Protein AF-A0A521UR56-F1 (afdb_monomer)

Foldseek 3Di:
DDPCVPLVVLPPPLDDPPLLLLLLLVVQVVHWDFLVVSQVVVCVLVVVSDGDDPVVRVVSQVVCVVVVQWDWDQDPNTIIIHGDPVVVVVSVVDPPSSVVSVVSSLVPDDPVVSVVVVVVVVVSVVLVVCLVVVCVVCVPPVVVVVVNVVVVVVVVVVVVVVVVDDPPDDDDDPDDDDDDDDDDDDDDDDDDDDD

Radius of gyration: 29.44 Å; Cα contacts (8 Å, |Δi|>4): 114; chains: 1; bounding box: 42×104×77 Å

Secondary structure (DSSP, 8-state):
----HHHHHHTTTSS-TTHHHHHHHHHHHHS-EEHHHHHHHHHHHTTTS----HHHHHHHHHHHHHTTSEEEEEETTEEEEEE-HHHHHHHTTSTTHHHHHHHHHHHTS-HHHHHHHHHHHHHHHHHHHHHHHHHHHSTT-HHHHHHHHHHHHHHHHHHHHHHTSPP-PPPPPP---------------------

Solvent-accessible surface area (backbone atoms only — not comparable to full-atom values): 11994 Å² total; per-residue (Å²): 136,88,91,55,72,72,66,57,68,52,66,73,73,54,59,58,99,65,51,66,57,49,53,53,47,58,61,24,69,83,44,70,41,37,71,67,54,52,36,51,51,49,13,55,75,48,73,66,79,44,66,69,51,68,85,64,48,54,62,47,51,51,51,34,36,78,69,54,25,28,47,73,48,80,54,97,91,37,61,34,36,34,55,32,72,61,25,51,61,57,41,67,78,54,73,65,53,68,56,54,43,49,51,55,60,47,61,84,44,57,75,71,54,42,51,54,50,52,52,50,54,49,51,51,49,55,50,50,49,50,50,52,56,47,50,70,76,44,73,88,42,68,69,60,53,52,52,54,50,53,52,53,55,48,53,52,49,54,51,52,53,62,74,66,54,77,80,79,76,78,78,75,80,78,88,80,82,88,85,85,84,89,85,90,81,91,84,83,93,79,82,86,83,88,135

Sequence (195 aa):
MTKSWFWERARGKFFERGDMKYMILSLLQDKPKHGYEIIKDLEQQFGGFYSPSPGSIYPTLQMLEDQGYVTSMSQDGKRVYSITDEGRAFLSQREDVFEDVRVKWERDWAPRVRHEARNLAREFRDLGQTVFQGTRNVRTEPDRLARIRDVLARAQREIFDILGEEPKKKQEPAQTAEHESQPSSEQEPRHGFEQ

Structure (mmCIF, N/CA/C/O backbone):
data_AF-A0A521UR56-F1
#
_entry.id   AF-A0A521UR56-F1
#
loop_
_atom_site.group_PDB
_atom_site.id
_atom_site.type_symbol
_atom_site.label_atom_id
_atom_site.label_alt_id
_atom_site.label_comp_id
_atom_site.label_asym_id
_atom_site.label_entity_id
_atom_site.label_seq_id
_atom_site.pdbx_PDB_ins_code
_atom_site.Cartn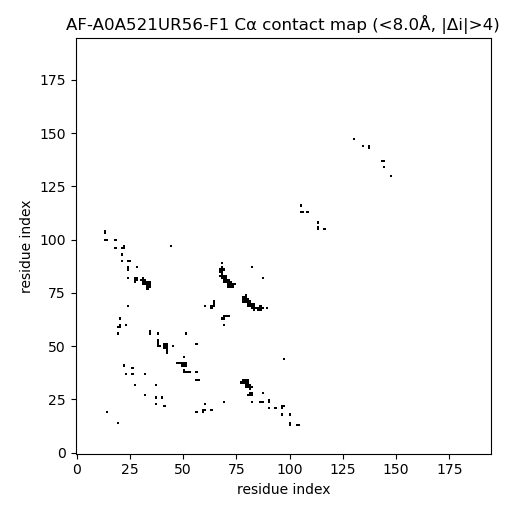_x
_atom_site.Cartn_y
_atom_site.Cartn_z
_atom_site.occupancy
_atom_site.B_iso_or_equiv
_atom_site.auth_seq_id
_atom_site.auth_comp_id
_atom_site.auth_asym_id
_atom_site.auth_atom_id
_atom_site.pdbx_PDB_model_num
ATOM 1 N N . MET A 1 1 ? 22.747 7.632 -5.263 1.00 36.22 1 MET A N 1
ATOM 2 C CA . MET A 1 1 ? 22.190 8.578 -4.276 1.00 36.22 1 MET A CA 1
ATOM 3 C C . MET A 1 1 ? 21.067 9.378 -4.928 1.00 36.22 1 MET A C 1
ATOM 5 O O . MET A 1 1 ? 21.208 9.763 -6.080 1.00 36.22 1 MET A O 1
ATOM 9 N N . THR A 1 2 ? 19.948 9.484 -4.197 1.00 43.38 2 THR A N 1
ATOM 10 C CA . THR A 1 2 ? 18.827 10.451 -4.284 1.00 43.38 2 THR A CA 1
ATOM 11 C C . THR A 1 2 ? 18.123 10.707 -5.628 1.00 43.38 2 THR A C 1
ATOM 13 O O . THR A 1 2 ? 18.287 11.744 -6.257 1.00 43.38 2 THR A O 1
ATOM 16 N N . LYS A 1 3 ? 17.185 9.809 -5.973 1.00 41.59 3 LYS A N 1
ATOM 17 C CA . LYS A 1 3 ? 16.130 9.997 -6.995 1.00 41.59 3 LYS A CA 1
ATOM 18 C C . LYS A 1 3 ? 14.730 10.066 -6.344 1.00 41.59 3 LYS A C 1
ATOM 20 O O . LYS A 1 3 ? 13.832 9.319 -6.709 1.00 41.59 3 LYS A O 1
ATOM 25 N N . SER A 1 4 ? 14.567 10.900 -5.308 1.00 44.53 4 SER A N 1
ATOM 26 C CA . SER A 1 4 ? 13.343 10.942 -4.470 1.00 44.53 4 SER A CA 1
ATOM 27 C C . SER A 1 4 ? 12.343 12.045 -4.852 1.00 44.53 4 SER A C 1
ATOM 29 O O . SER A 1 4 ? 11.162 11.945 -4.540 1.00 44.53 4 SER A O 1
ATOM 31 N N . TRP A 1 5 ? 12.770 13.078 -5.583 1.00 36.94 5 TRP A N 1
ATOM 32 C CA . TRP A 1 5 ? 12.014 14.334 -5.700 1.00 36.94 5 TRP A CA 1
ATOM 33 C C . TRP A 1 5 ? 10.689 14.232 -6.476 1.00 36.94 5 TRP A C 1
ATOM 35 O O . TRP A 1 5 ? 9.744 14.955 -6.159 1.00 36.94 5 TRP A O 1
ATOM 45 N N . PHE A 1 6 ? 10.586 13.324 -7.454 1.00 34.16 6 PHE A N 1
ATOM 46 C CA . PHE A 1 6 ? 9.378 13.187 -8.280 1.00 34.16 6 PHE A CA 1
ATOM 47 C C . PHE A 1 6 ? 8.238 12.475 -7.527 1.00 34.16 6 PHE A C 1
ATOM 49 O O . PHE A 1 6 ? 7.094 12.926 -7.532 1.00 34.16 6 PHE A O 1
ATOM 56 N N . TRP A 1 7 ? 8.569 11.418 -6.778 1.00 43.69 7 TRP A N 1
ATOM 57 C CA . TRP A 1 7 ? 7.612 10.610 -6.012 1.00 43.69 7 TRP A CA 1
ATOM 58 C C . TRP A 1 7 ? 7.174 11.281 -4.698 1.00 43.69 7 TRP A C 1
ATOM 60 O O . TRP A 1 7 ? 6.147 10.929 -4.131 1.00 43.69 7 TRP A O 1
ATOM 70 N N . GLU A 1 8 ? 7.937 12.257 -4.197 1.00 39.72 8 GLU A N 1
ATOM 71 C CA . GLU A 1 8 ? 7.664 13.010 -2.959 1.00 39.72 8 GLU A CA 1
ATOM 72 C C . GLU A 1 8 ? 6.523 14.013 -3.096 1.00 39.72 8 GLU A C 1
ATOM 74 O O . GLU A 1 8 ? 5.672 14.127 -2.216 1.00 39.72 8 GLU A O 1
ATOM 79 N N . ARG A 1 9 ? 6.479 14.715 -4.230 1.00 40.72 9 ARG A N 1
ATOM 80 C CA . ARG A 1 9 ? 5.509 15.789 -4.478 1.00 40.72 9 ARG A CA 1
ATOM 81 C C . ARG A 1 9 ? 4.131 15.253 -4.869 1.00 40.72 9 ARG A C 1
ATOM 83 O O . ARG A 1 9 ? 3.116 15.873 -4.568 1.00 40.72 9 ARG A O 1
ATOM 90 N N . ALA A 1 10 ? 4.126 14.069 -5.473 1.00 46.09 10 ALA A N 1
ATOM 91 C CA . ALA A 1 10 ? 2.969 13.226 -5.728 1.00 46.09 10 ALA A CA 1
ATOM 92 C C . ALA A 1 10 ? 2.221 12.841 -4.428 1.00 46.09 10 ALA A C 1
ATOM 94 O O . ALA A 1 10 ? 1.014 13.032 -4.305 1.00 46.09 10 ALA A O 1
ATOM 95 N N . ARG A 1 11 ? 2.953 12.372 -3.408 1.00 50.22 11 ARG A N 1
ATOM 96 C CA . ARG A 1 11 ? 2.411 11.738 -2.188 1.00 50.22 11 ARG A CA 1
ATOM 97 C C . ARG A 1 11 ? 1.351 12.530 -1.408 1.00 50.22 11 ARG A C 1
ATOM 99 O O . ARG A 1 11 ? 0.522 11.911 -0.753 1.00 50.22 11 ARG A O 1
ATOM 106 N N . GLY A 1 12 ? 1.385 13.864 -1.433 1.00 45.53 12 GLY A N 1
ATOM 107 C CA . GLY A 1 12 ? 0.566 14.704 -0.544 1.00 45.53 12 GLY A CA 1
ATOM 108 C C . GLY A 1 12 ? -0.814 15.113 -1.072 1.00 45.53 12 GLY A C 1
ATOM 109 O O . GLY A 1 12 ? -1.623 15.601 -0.289 1.00 45.53 12 GLY A O 1
ATOM 110 N N . LYS A 1 13 ? -1.088 14.954 -2.376 1.00 49.41 13 LYS A N 1
ATOM 111 C CA . LYS A 1 13 ? -2.343 15.416 -3.007 1.00 49.41 13 LYS A CA 1
ATOM 112 C C . LYS A 1 13 ? -3.283 14.296 -3.467 1.00 49.41 13 LYS A C 1
ATOM 114 O O . LYS A 1 13 ? -4.435 14.591 -3.759 1.00 49.41 13 LYS A O 1
ATOM 119 N N . PHE A 1 14 ? -2.808 13.049 -3.538 1.00 54.44 14 PHE A N 1
ATOM 120 C CA . PHE A 1 14 ? -3.563 11.934 -4.133 1.00 54.44 14 PHE A CA 1
ATOM 121 C C . PHE A 1 14 ? -4.478 11.189 -3.165 1.00 54.44 14 PHE A C 1
ATOM 123 O O . PHE A 1 14 ? -5.546 10.744 -3.570 1.00 54.44 14 PHE A O 1
ATOM 130 N N . PHE A 1 15 ? -4.079 11.071 -1.900 1.00 58.78 15 PHE A N 1
ATOM 131 C CA . PHE A 1 15 ? -4.939 10.525 -0.857 1.00 58.78 15 PHE A CA 1
ATOM 132 C C . PHE A 1 15 ? -5.697 11.690 -0.230 1.00 58.78 15 PHE A C 1
ATOM 134 O O . PHE A 1 15 ? -5.100 12.524 0.456 1.00 58.78 15 PHE A O 1
ATOM 141 N N . GLU A 1 16 ? -7.007 11.774 -0.461 1.00 60.66 16 GLU A N 1
ATOM 142 C CA . GLU A 1 16 ? -7.834 12.674 0.338 1.00 60.66 16 GLU A CA 1
ATOM 143 C C . GLU A 1 16 ? -7.734 12.264 1.814 1.00 60.66 16 GLU A C 1
ATOM 145 O O . GLU A 1 16 ? -7.433 11.111 2.152 1.00 60.66 16 GLU A O 1
ATOM 150 N N . ARG A 1 17 ? -7.984 13.217 2.722 1.00 57.41 17 ARG A N 1
ATOM 151 C CA . ARG A 1 17 ? -8.037 12.962 4.169 1.00 57.41 17 ARG A CA 1
ATOM 152 C C . ARG A 1 17 ? -9.158 11.956 4.460 1.00 57.41 17 ARG A C 1
ATOM 154 O O . ARG A 1 17 ? -10.295 12.337 4.702 1.00 57.41 17 ARG A O 1
ATOM 161 N N . GLY A 1 18 ? -8.839 10.666 4.420 1.00 72.50 18 GLY A N 1
ATOM 162 C CA . GLY A 1 18 ? -9.787 9.593 4.695 1.00 72.50 18 GLY A CA 1
ATOM 163 C C . GLY A 1 18 ? -9.670 8.358 3.810 1.00 72.50 18 GLY A C 1
ATOM 164 O O . GLY A 1 18 ? -10.212 7.340 4.208 1.00 72.50 18 GLY A O 1
ATOM 165 N N . ASP A 1 19 ? -8.961 8.381 2.678 1.00 84.94 19 ASP A N 1
ATOM 166 C CA . ASP A 1 19 ? -8.873 7.201 1.794 1.00 84.94 19 ASP A CA 1
ATOM 167 C C . ASP A 1 19 ? -8.097 6.044 2.448 1.00 84.94 19 ASP A C 1
ATOM 169 O O . ASP A 1 19 ? -8.496 4.883 2.355 1.00 84.94 19 ASP A O 1
ATOM 173 N N . MET A 1 20 ? -7.030 6.377 3.188 1.00 89.12 20 MET A N 1
ATOM 174 C CA . MET A 1 20 ? -6.137 5.412 3.845 1.00 89.12 20 MET A CA 1
ATOM 175 C C . MET A 1 20 ? -6.880 4.423 4.748 1.00 89.12 20 MET A C 1
ATOM 177 O O . MET A 1 20 ? -6.609 3.225 4.710 1.00 89.12 20 MET A O 1
ATOM 181 N N . LYS A 1 21 ? -7.852 4.904 5.528 1.00 91.94 21 LYS A N 1
ATOM 182 C CA . LYS A 1 21 ? -8.576 4.062 6.489 1.00 91.94 21 LYS A CA 1
ATOM 183 C C . LYS A 1 21 ? -9.405 2.980 5.789 1.00 91.94 21 LYS A C 1
ATOM 185 O O . LYS A 1 21 ? -9.399 1.839 6.231 1.00 91.94 21 LYS A O 1
ATOM 190 N N . TYR A 1 22 ? -10.041 3.308 4.663 1.00 93.38 22 TYR A N 1
ATOM 191 C CA . TYR A 1 22 ? -10.846 2.351 3.906 1.00 93.38 22 TYR A CA 1
ATOM 192 C C . TYR A 1 22 ? -9.977 1.318 3.183 1.00 93.38 22 TYR A C 1
ATOM 194 O O . TYR A 1 22 ? -10.317 0.140 3.183 1.00 93.38 22 TYR A O 1
ATOM 202 N N . MET A 1 23 ? -8.823 1.717 2.636 1.00 92.00 23 MET A N 1
ATOM 203 C CA . MET A 1 23 ? -7.894 0.754 2.027 1.00 92.00 23 MET A CA 1
ATOM 204 C C . MET A 1 23 ? -7.312 -0.216 3.057 1.00 92.00 23 MET A C 1
ATOM 206 O O . MET A 1 23 ? -7.238 -1.411 2.791 1.00 92.00 23 MET A O 1
ATOM 210 N N . ILE A 1 24 ? -6.939 0.272 4.246 1.00 94.75 24 ILE A N 1
ATOM 211 C CA . ILE A 1 24 ? -6.470 -0.594 5.337 1.00 94.75 24 ILE A CA 1
ATOM 212 C C . ILE A 1 24 ? -7.563 -1.594 5.735 1.00 94.75 24 ILE A C 1
ATOM 214 O O . ILE A 1 24 ? -7.284 -2.788 5.826 1.00 94.75 24 ILE A O 1
ATOM 218 N N . LEU A 1 25 ? -8.803 -1.131 5.931 1.00 95.50 25 LEU A N 1
ATOM 219 C CA . LEU A 1 25 ? -9.933 -2.010 6.249 1.00 95.50 25 LEU A CA 1
ATOM 220 C C . LEU A 1 25 ? -10.178 -3.042 5.141 1.00 95.50 25 LEU A C 1
ATOM 222 O O . LEU A 1 25 ? -10.399 -4.210 5.444 1.00 95.50 25 LEU A O 1
ATOM 226 N N . SER A 1 26 ? -10.091 -2.634 3.872 1.00 93.69 26 SER A N 1
ATOM 227 C CA . SER A 1 26 ? -10.264 -3.530 2.724 1.00 93.69 26 SER A CA 1
ATOM 228 C C . SER A 1 26 ? -9.223 -4.648 2.728 1.00 93.69 26 SER A C 1
ATOM 230 O O . SER A 1 26 ? -9.585 -5.810 2.582 1.00 93.69 26 SER A O 1
ATOM 232 N N . LEU A 1 27 ? -7.957 -4.341 3.020 1.00 93.75 27 LEU A N 1
ATOM 233 C CA . LEU A 1 27 ? -6.921 -5.369 3.153 1.00 93.75 27 LEU A CA 1
ATOM 234 C C . LEU A 1 27 ? -7.169 -6.312 4.339 1.00 93.75 27 LEU A C 1
ATOM 236 O O . LEU A 1 27 ? -6.842 -7.495 4.267 1.00 93.75 27 LEU A O 1
ATOM 240 N N . LEU A 1 28 ? -7.742 -5.812 5.432 1.00 96.12 28 LEU A N 1
ATOM 241 C CA . LEU A 1 28 ? -8.060 -6.616 6.614 1.00 96.12 28 LEU A CA 1
ATOM 242 C C . LEU A 1 28 ? -9.326 -7.474 6.457 1.00 96.12 28 LEU A C 1
ATOM 244 O O . LEU A 1 28 ? -9.549 -8.351 7.294 1.00 96.12 28 LEU A O 1
ATOM 248 N N . GLN A 1 29 ? -10.142 -7.268 5.413 1.00 92.94 29 GLN A N 1
ATOM 249 C CA . GLN A 1 29 ? -11.327 -8.100 5.170 1.00 92.94 29 GLN A CA 1
ATOM 250 C C . GLN A 1 29 ? -10.972 -9.564 4.907 1.00 92.94 29 GLN A C 1
ATOM 252 O O . GLN A 1 29 ? -11.715 -10.435 5.369 1.00 92.94 29 GLN A O 1
ATOM 257 N N . ASP A 1 30 ? -9.855 -9.807 4.215 1.00 85.69 30 ASP A N 1
ATOM 258 C CA . ASP A 1 30 ? -9.416 -11.142 3.804 1.00 85.69 30 ASP A CA 1
ATOM 259 C C . ASP A 1 30 ? -8.889 -11.967 4.981 1.00 85.69 30 ASP A C 1
ATOM 261 O O . ASP A 1 30 ? -9.242 -13.133 5.154 1.00 85.69 30 ASP A O 1
ATOM 265 N N . LYS A 1 31 ? -7.989 -11.376 5.774 1.00 93.56 31 LYS A N 1
ATOM 266 C CA . LYS A 1 31 ? -7.342 -12.033 6.915 1.00 93.56 31 LYS A CA 1
ATOM 267 C C . LYS A 1 31 ? -6.718 -11.014 7.874 1.00 93.56 31 LYS A C 1
ATOM 269 O O . LYS A 1 31 ? -6.363 -9.918 7.433 1.00 93.56 31 LYS A O 1
ATOM 274 N N . PRO A 1 32 ? -6.481 -11.397 9.143 1.00 96.31 32 PRO A N 1
ATOM 275 C CA . PRO A 1 32 ? -5.643 -10.624 10.050 1.00 96.31 32 PRO A CA 1
ATOM 276 C C . PRO A 1 32 ? -4.233 -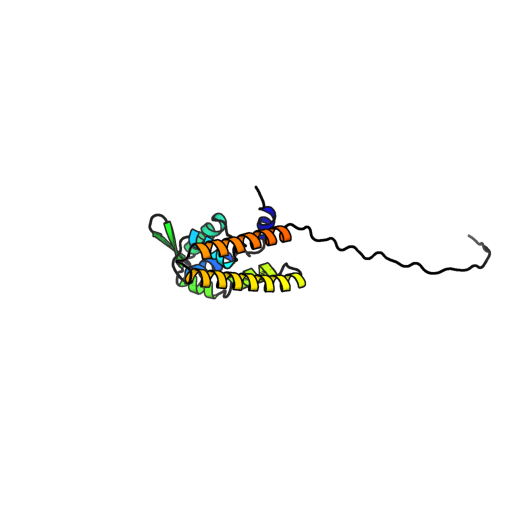10.411 9.485 1.00 96.31 32 PRO A C 1
ATOM 278 O O . PRO A 1 32 ? -3.676 -11.308 8.844 1.00 96.31 32 PRO A O 1
ATOM 281 N N . LYS A 1 33 ? -3.657 -9.227 9.716 1.00 97.06 33 LYS A N 1
ATOM 282 C CA . LYS A 1 33 ? -2.347 -8.830 9.166 1.00 97.06 33 LYS A CA 1
ATOM 283 C C . LYS A 1 33 ? -1.520 -8.034 10.166 1.00 97.06 33 LYS A C 1
ATOM 285 O O . LYS A 1 33 ? -2.047 -7.267 10.973 1.00 97.06 33 LYS A O 1
ATOM 290 N N . HIS A 1 34 ? -0.203 -8.142 10.061 1.00 95.44 34 HIS A N 1
ATOM 291 C CA . HIS A 1 34 ? 0.719 -7.205 10.691 1.00 95.44 34 HIS A CA 1
ATOM 292 C C . HIS A 1 34 ? 0.734 -5.857 9.959 1.00 95.44 34 HIS A C 1
ATOM 294 O O . HIS A 1 34 ? 0.555 -5.788 8.744 1.00 95.44 34 HIS A O 1
ATOM 300 N N . GLY A 1 35 ? 1.076 -4.780 10.673 1.00 91.62 35 GLY A N 1
ATOM 301 C CA . GLY A 1 35 ? 1.198 -3.442 10.072 1.00 91.62 35 GLY A CA 1
ATOM 302 C C . GLY A 1 35 ? 2.166 -3.382 8.880 1.00 91.62 35 GLY A C 1
ATOM 303 O O . GLY A 1 35 ? 1.915 -2.675 7.909 1.00 91.62 35 GLY A O 1
ATOM 304 N N . TYR A 1 36 ? 3.244 -4.173 8.905 1.00 90.75 36 TYR A N 1
ATOM 305 C CA . TYR A 1 36 ? 4.177 -4.265 7.778 1.00 90.75 36 TYR A CA 1
ATOM 306 C C . TYR A 1 36 ? 3.600 -5.008 6.565 1.00 90.75 36 TYR A C 1
ATOM 308 O O . TYR A 1 36 ? 3.870 -4.616 5.433 1.00 90.75 36 TYR A O 1
ATOM 316 N N . GLU A 1 37 ? 2.791 -6.048 6.783 1.00 91.69 37 GLU A N 1
ATOM 317 C CA . GLU A 1 37 ? 2.097 -6.736 5.687 1.00 91.69 37 GLU A CA 1
ATOM 318 C C . GLU A 1 37 ? 1.116 -5.785 5.001 1.00 91.69 37 GLU A C 1
ATOM 320 O O . GLU A 1 37 ? 1.088 -5.727 3.782 1.00 91.69 37 GLU A O 1
ATOM 325 N N . ILE A 1 38 ? 0.408 -4.951 5.769 1.00 93.62 38 ILE A N 1
ATOM 326 C CA . ILE A 1 38 ? -0.481 -3.914 5.224 1.00 93.62 38 ILE A CA 1
ATOM 327 C C . ILE A 1 38 ? 0.299 -2.923 4.346 1.00 93.62 38 ILE A C 1
ATOM 329 O O . ILE A 1 38 ? -0.142 -2.606 3.247 1.00 93.62 38 ILE A O 1
ATOM 333 N N . ILE A 1 39 ? 1.479 -2.463 4.786 1.00 87.19 39 ILE A N 1
ATOM 334 C CA . ILE A 1 39 ? 2.352 -1.598 3.967 1.00 87.19 39 ILE A CA 1
ATOM 335 C C . ILE A 1 39 ? 2.719 -2.289 2.648 1.00 87.19 39 ILE A C 1
ATOM 337 O O . ILE A 1 39 ? 2.646 -1.667 1.588 1.00 87.19 39 ILE A O 1
ATOM 341 N N . LYS A 1 40 ? 3.111 -3.567 2.711 1.00 83.69 40 LYS A N 1
ATOM 342 C CA . LYS A 1 40 ? 3.534 -4.338 1.537 1.00 83.69 40 LYS A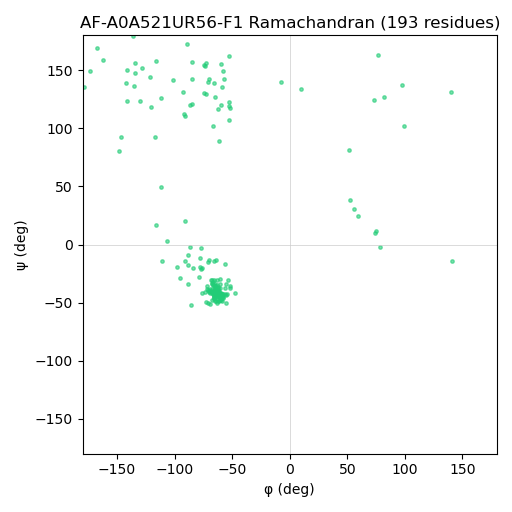 CA 1
ATOM 343 C C . LYS A 1 40 ? 2.393 -4.623 0.571 1.00 83.69 40 LYS A C 1
ATOM 345 O O . LYS A 1 40 ? 2.584 -4.499 -0.634 1.00 83.69 40 LYS A O 1
ATOM 350 N N . ASP A 1 41 ? 1.219 -4.938 1.092 1.00 86.94 41 ASP A N 1
ATOM 351 C CA . ASP A 1 41 ? 0.031 -5.173 0.284 1.00 86.94 41 ASP A CA 1
ATOM 352 C C . ASP A 1 41 ? -0.434 -3.878 -0.390 1.00 86.94 41 ASP A C 1
ATOM 354 O O . ASP A 1 41 ? -0.750 -3.898 -1.575 1.00 86.94 41 ASP A O 1
ATOM 358 N N . LEU A 1 42 ? -0.400 -2.735 0.311 1.00 85.25 42 LEU A N 1
ATOM 359 C CA . LEU A 1 42 ? -0.665 -1.428 -0.303 1.00 85.25 42 LEU A CA 1
ATOM 360 C C . LEU A 1 42 ? 0.337 -1.144 -1.427 1.00 85.25 42 LEU A C 1
ATOM 362 O O . LEU A 1 42 ? -0.070 -0.803 -2.533 1.00 85.25 42 LEU A O 1
ATOM 366 N N . GLU A 1 43 ? 1.631 -1.353 -1.184 1.00 78.31 43 GLU A N 1
ATOM 367 C CA . GLU A 1 43 ? 2.664 -1.209 -2.216 1.00 78.31 43 GLU A CA 1
ATOM 368 C C . GLU A 1 43 ? 2.380 -2.070 -3.451 1.00 78.31 43 GLU A C 1
ATOM 370 O O . GLU A 1 43 ? 2.477 -1.590 -4.581 1.00 78.31 43 GLU A O 1
ATOM 375 N N . GLN A 1 44 ? 1.964 -3.318 -3.245 1.00 78.38 44 GLN A N 1
ATOM 376 C CA . GLN A 1 44 ? 1.614 -4.230 -4.325 1.00 78.38 44 GLN A CA 1
ATOM 377 C C . GLN A 1 44 ? 0.346 -3.799 -5.079 1.00 78.38 44 GLN A C 1
ATOM 379 O O . GLN A 1 44 ? 0.334 -3.859 -6.309 1.00 78.38 44 GLN A O 1
ATOM 384 N N . GLN A 1 45 ? -0.694 -3.335 -4.378 1.00 78.44 45 GLN A N 1
ATOM 385 C CA . GLN A 1 45 ? -1.931 -2.832 -4.994 1.00 78.44 45 GLN A CA 1
ATOM 386 C C . GLN A 1 45 ? -1.667 -1.627 -5.905 1.00 78.44 45 GLN A C 1
ATOM 388 O O . GLN A 1 45 ? -2.279 -1.496 -6.963 1.00 78.44 45 GLN A O 1
ATOM 393 N N . PHE A 1 46 ? -0.691 -0.790 -5.547 1.00 70.19 46 PHE A N 1
ATOM 394 C CA . PHE A 1 46 ? -0.237 0.328 -6.374 1.00 70.19 46 PHE A CA 1
ATOM 395 C C . PHE A 1 46 ? 0.919 -0.037 -7.314 1.00 70.19 46 PHE A C 1
ATOM 397 O O . PHE A 1 46 ? 1.641 0.852 -7.759 1.00 70.19 46 PHE A O 1
ATOM 404 N N . GLY A 1 47 ? 1.134 -1.322 -7.617 1.00 65.38 47 GLY A N 1
ATOM 405 C CA . GLY A 1 47 ? 2.136 -1.770 -8.592 1.00 65.38 47 GLY A CA 1
ATOM 406 C C . GLY A 1 47 ? 3.576 -1.360 -8.258 1.00 65.38 47 GLY A C 1
ATOM 407 O O . GLY A 1 47 ? 4.395 -1.218 -9.160 1.00 65.38 47 GLY A O 1
ATOM 408 N N . GLY A 1 48 ? 3.881 -1.114 -6.981 1.00 65.25 48 GLY A N 1
ATOM 409 C CA . GLY A 1 48 ? 5.174 -0.609 -6.515 1.00 65.25 48 GLY A CA 1
ATOM 410 C C . GLY A 1 48 ? 5.393 0.896 -6.714 1.00 65.25 48 GLY A C 1
ATOM 411 O O . GLY A 1 48 ? 6.421 1.419 -6.288 1.00 65.25 48 GLY A O 1
ATOM 412 N N . PHE A 1 49 ? 4.445 1.621 -7.315 1.00 57.72 49 PHE A N 1
ATOM 413 C CA . PHE A 1 49 ? 4.559 3.064 -7.565 1.00 57.72 49 PHE A CA 1
ATOM 414 C C . PHE A 1 49 ? 4.337 3.918 -6.312 1.00 57.72 49 PHE A C 1
ATOM 416 O O . PHE A 1 49 ? 4.754 5.077 -6.256 1.00 57.72 49 PHE A O 1
ATOM 423 N N . TYR A 1 50 ? 3.691 3.351 -5.295 1.00 65.75 50 TYR A N 1
ATOM 424 C CA . TYR A 1 50 ? 3.460 4.002 -4.016 1.00 65.75 50 TYR A CA 1
ATOM 425 C C . TYR A 1 50 ? 3.616 2.998 -2.881 1.00 65.75 50 TYR A C 1
ATOM 427 O O . TYR A 1 50 ? 2.907 2.004 -2.847 1.00 65.75 50 TYR A O 1
ATOM 435 N N . SER A 1 51 ? 4.502 3.288 -1.928 1.00 76.81 51 SER A N 1
ATOM 436 C CA . SER A 1 51 ? 4.612 2.552 -0.667 1.00 76.81 51 SER A CA 1
ATOM 437 C C . SER A 1 51 ? 4.367 3.531 0.489 1.00 76.81 51 SER A C 1
ATOM 439 O O . SER A 1 51 ? 5.098 4.526 0.604 1.00 76.81 51 SER A O 1
ATOM 441 N N . PRO A 1 52 ? 3.326 3.327 1.315 1.00 80.62 52 PRO A N 1
ATOM 442 C CA . PRO A 1 52 ? 3.039 4.207 2.438 1.00 80.62 52 PRO A CA 1
ATOM 443 C C . PRO A 1 52 ? 4.100 4.055 3.532 1.00 80.62 52 PRO A C 1
ATOM 445 O O . PRO A 1 52 ? 4.570 2.959 3.837 1.00 80.62 52 PRO A O 1
ATOM 448 N N . SER A 1 53 ? 4.470 5.167 4.169 1.00 80.06 53 SER A N 1
ATOM 449 C CA . SER A 1 53 ? 5.423 5.119 5.278 1.00 80.06 53 SER A CA 1
ATOM 450 C C . SER A 1 53 ? 4.761 4.558 6.544 1.00 80.06 53 SER A C 1
ATOM 452 O O . SER A 1 53 ? 3.555 4.755 6.747 1.00 80.06 53 SER A O 1
ATOM 454 N N . PRO A 1 54 ? 5.538 3.966 7.471 1.00 85.31 54 PRO A N 1
ATOM 455 C CA . PRO A 1 54 ? 5.056 3.630 8.811 1.00 85.31 54 PRO A CA 1
ATOM 456 C C . PRO A 1 54 ? 4.298 4.780 9.492 1.00 85.31 54 PRO A C 1
ATOM 458 O O . PRO A 1 54 ? 3.228 4.565 10.056 1.00 85.31 54 PRO A O 1
ATOM 461 N N . GLY A 1 55 ? 4.797 6.014 9.367 1.00 84.94 55 GLY A N 1
ATOM 462 C CA . GLY A 1 55 ? 4.173 7.209 9.944 1.00 84.94 55 GLY A CA 1
ATOM 463 C C . GLY A 1 55 ? 2.812 7.583 9.343 1.00 84.94 55 GLY A C 1
ATOM 464 O O . GLY A 1 55 ? 2.098 8.374 9.941 1.00 84.94 55 GLY A O 1
ATOM 465 N N . SER A 1 56 ? 2.431 7.014 8.196 1.00 82.94 56 SER A N 1
ATOM 466 C CA . SER A 1 56 ? 1.084 7.158 7.621 1.00 82.94 56 SER A CA 1
ATOM 467 C C . SER A 1 56 ? 0.145 6.000 7.983 1.00 82.94 56 SER A C 1
ATOM 469 O O . SER A 1 56 ? -1.064 6.196 8.107 1.00 82.94 56 SER A O 1
ATOM 471 N N . ILE A 1 57 ? 0.696 4.803 8.208 1.00 92.31 57 ILE A N 1
ATOM 472 C CA . ILE A 1 57 ? -0.083 3.590 8.485 1.00 92.31 57 ILE A CA 1
ATOM 473 C C . ILE A 1 57 ? -0.418 3.448 9.962 1.00 92.31 57 ILE A C 1
ATOM 475 O O . ILE A 1 57 ? -1.588 3.296 10.305 1.00 92.31 57 ILE A O 1
ATOM 479 N N . TYR A 1 58 ? 0.574 3.525 10.849 1.00 93.56 58 TYR A N 1
ATOM 480 C CA . TYR A 1 58 ? 0.353 3.231 12.266 1.00 93.56 58 TYR A CA 1
ATOM 481 C C . TYR A 1 58 ? -0.593 4.221 12.960 1.00 93.56 58 TYR A C 1
ATOM 483 O O . TYR A 1 58 ? -1.457 3.754 13.699 1.00 93.56 58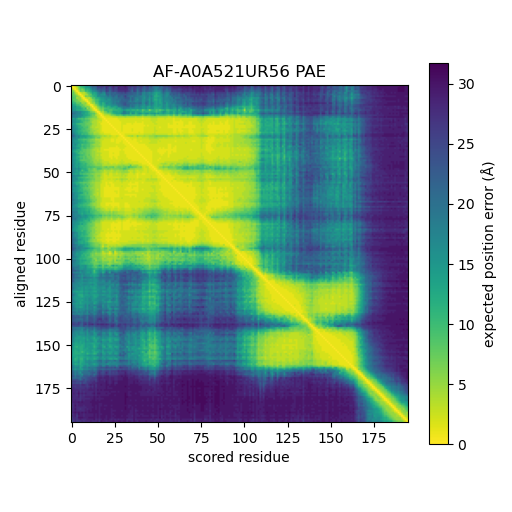 TYR A O 1
ATOM 491 N N . PRO A 1 59 ? -0.547 5.542 12.690 1.00 93.75 59 PRO A N 1
ATOM 492 C CA . PRO A 1 59 ? -1.559 6.454 13.224 1.00 93.75 59 PRO A CA 1
ATOM 493 C C . PRO A 1 59 ? -2.971 6.152 12.711 1.00 93.75 59 PRO A C 1
ATOM 495 O O . PRO A 1 59 ? -3.937 6.281 13.456 1.00 93.75 59 PRO A O 1
ATOM 498 N N . THR A 1 60 ? -3.101 5.706 11.457 1.00 94.62 60 THR A N 1
ATOM 499 C CA . THR A 1 60 ? -4.403 5.326 10.890 1.00 94.62 60 THR A CA 1
ATOM 500 C C . THR A 1 60 ? -4.930 4.039 11.524 1.00 94.62 60 THR A C 1
ATOM 502 O O . THR A 1 60 ? -6.115 3.957 11.827 1.00 94.62 60 THR A O 1
ATOM 505 N N . LEU A 1 61 ? -4.063 3.052 11.771 1.00 96.38 61 LEU A N 1
ATOM 506 C CA . LEU A 1 61 ? -4.424 1.833 12.501 1.00 96.38 61 LEU A CA 1
ATOM 507 C C . LEU A 1 61 ? -4.861 2.144 13.932 1.00 96.38 61 LEU A C 1
ATOM 509 O O . LEU A 1 61 ? -5.889 1.635 14.358 1.00 96.38 61 LEU A O 1
ATOM 513 N N . GLN A 1 62 ? -4.134 3.017 14.634 1.00 96.00 62 GLN A N 1
ATOM 514 C CA . GLN A 1 62 ? -4.516 3.447 15.979 1.00 96.00 62 GLN A CA 1
ATOM 515 C C . GLN A 1 62 ? -5.891 4.125 15.972 1.00 96.00 62 GLN A C 1
ATOM 517 O O . GLN A 1 62 ? -6.756 3.757 16.750 1.00 96.00 62 GLN A O 1
ATOM 522 N N . MET A 1 63 ? -6.135 5.040 15.029 1.00 96.00 63 MET A N 1
ATOM 523 C CA . MET A 1 63 ? -7.445 5.678 14.869 1.00 96.00 63 MET A CA 1
ATOM 524 C C . MET A 1 63 ? -8.565 4.656 14.606 1.00 96.00 63 MET A C 1
ATOM 526 O O . MET A 1 63 ? -9.654 4.789 15.156 1.00 96.00 63 MET A O 1
ATOM 530 N N . LEU A 1 64 ? -8.324 3.656 13.752 1.00 97.25 64 LEU A N 1
ATOM 531 C CA . LEU A 1 64 ? -9.303 2.604 13.463 1.00 97.25 64 LEU A CA 1
ATOM 532 C C . LEU A 1 64 ? -9.596 1.734 14.693 1.00 97.25 64 LEU A C 1
ATOM 534 O O . LEU A 1 64 ? -10.739 1.321 14.876 1.00 97.25 64 LEU A O 1
ATOM 538 N N . GLU A 1 65 ? -8.591 1.470 15.529 1.00 97.56 65 GLU A N 1
ATOM 539 C CA . GLU A 1 65 ? -8.777 0.782 16.809 1.00 97.56 65 GLU A CA 1
ATOM 540 C C . GLU A 1 65 ? -9.564 1.621 17.810 1.00 97.56 65 GLU A C 1
ATOM 542 O O . GLU A 1 65 ? -10.531 1.130 18.385 1.00 97.56 65 GLU A O 1
ATOM 547 N N . ASP A 1 66 ? -9.198 2.893 17.974 1.00 97.81 66 ASP A N 1
ATOM 548 C CA . ASP A 1 66 ? -9.870 3.817 18.893 1.00 97.81 66 ASP A CA 1
ATOM 549 C C . ASP A 1 66 ? -11.355 4.001 18.522 1.00 97.81 66 ASP A C 1
ATOM 551 O O . ASP A 1 66 ? -12.197 4.241 19.385 1.00 97.81 66 ASP A O 1
ATOM 555 N N . GLN A 1 67 ? -11.688 3.867 17.233 1.00 97.12 67 GLN A N 1
ATOM 556 C CA . GLN A 1 67 ? -13.057 3.918 16.707 1.00 97.12 67 GLN A CA 1
ATOM 557 C C . GLN A 1 67 ? -13.788 2.566 16.735 1.00 97.12 67 GLN A C 1
ATOM 559 O O . GLN A 1 67 ? -14.953 2.505 16.351 1.00 97.12 67 GLN A O 1
ATOM 564 N N . GLY A 1 68 ? -13.133 1.485 17.168 1.00 97.75 68 GLY A N 1
ATOM 565 C CA . GLY A 1 68 ? -13.727 0.148 17.243 1.00 97.75 68 GLY A CA 1
ATOM 566 C C . GLY A 1 68 ? -13.887 -0.564 15.896 1.00 97.75 68 GLY A C 1
ATOM 567 O O . GLY A 1 68 ? -14.553 -1.593 15.829 1.00 97.75 68 GLY A O 1
ATOM 568 N N . TYR A 1 69 ? -13.280 -0.060 14.819 1.00 98.06 69 TYR A N 1
ATOM 569 C CA . TYR A 1 69 ? -13.333 -0.677 13.485 1.00 98.06 69 TYR A CA 1
ATOM 570 C C . TYR A 1 69 ? -12.284 -1.776 13.285 1.00 98.06 69 TYR A C 1
ATOM 572 O O . TYR A 1 69 ? -12.394 -2.611 12.384 1.00 98.06 69 TYR A O 1
ATOM 580 N N . VAL A 1 70 ? -11.237 -1.760 14.105 1.00 98.38 70 VAL A N 1
ATOM 581 C CA . VAL A 1 70 ? -10.153 -2.739 14.105 1.00 98.38 70 VAL A CA 1
ATOM 582 C C . VAL A 1 70 ? -9.865 -3.144 15.546 1.00 98.38 70 VAL A C 1
ATOM 584 O O . VAL A 1 70 ? -9.987 -2.347 16.468 1.00 98.38 70 VAL A O 1
ATOM 587 N N . THR A 1 71 ? -9.450 -4.388 15.743 1.00 97.75 71 THR A N 1
ATOM 588 C CA . THR A 1 71 ? -8.839 -4.865 16.988 1.00 97.75 71 THR A CA 1
ATOM 589 C C . THR A 1 71 ? -7.409 -5.294 16.713 1.00 97.75 71 THR A C 1
ATOM 591 O O . THR A 1 71 ? -7.071 -5.642 15.577 1.00 97.75 71 THR A O 1
ATOM 594 N N . SER A 1 72 ? -6.565 -5.330 17.744 1.00 96.50 72 SER A N 1
ATOM 595 C CA . SER A 1 72 ? -5.295 -6.039 17.642 1.00 96.50 72 SER A CA 1
ATOM 596 C C . SER A 1 72 ? -4.979 -6.913 18.833 1.00 96.50 72 SER A C 1
ATOM 598 O O . SER A 1 72 ? -5.434 -6.704 19.955 1.00 96.50 72 SER A O 1
ATOM 600 N N . MET A 1 73 ? -4.137 -7.897 18.548 1.00 95.25 73 MET A N 1
ATOM 601 C CA . MET A 1 73 ? -3.534 -8.793 19.517 1.00 95.25 73 MET A CA 1
ATOM 602 C C . MET A 1 73 ? -2.020 -8.816 19.319 1.00 95.25 73 MET A C 1
ATOM 604 O O . MET A 1 73 ? -1.519 -8.598 18.213 1.00 95.25 73 MET A O 1
ATOM 608 N N . SER A 1 74 ? -1.284 -9.073 20.397 1.00 94.06 74 SER A N 1
ATOM 609 C CA . SER A 1 74 ? 0.152 -9.334 20.311 1.00 94.06 74 SER A CA 1
ATOM 610 C C . SER A 1 74 ? 0.373 -10.811 19.998 1.00 94.06 74 SER A C 1
ATOM 612 O O . SER A 1 74 ? -0.057 -11.673 20.762 1.00 94.06 74 SER A O 1
ATOM 614 N N . GLN A 1 75 ? 1.047 -11.096 18.889 1.00 90.69 75 GLN A N 1
ATOM 615 C CA . GLN A 1 75 ? 1.456 -12.433 18.475 1.00 90.69 75 GLN A CA 1
ATOM 616 C C . GLN A 1 75 ? 2.945 -12.393 18.128 1.00 90.69 75 GLN A C 1
ATOM 618 O O . GLN A 1 75 ? 3.374 -11.570 17.319 1.00 90.69 75 GLN A O 1
ATOM 623 N N . ASP A 1 76 ? 3.748 -13.232 18.787 1.00 89.62 76 ASP A N 1
ATOM 624 C CA . ASP A 1 76 ? 5.206 -13.305 18.599 1.00 89.62 76 ASP A CA 1
ATOM 625 C C . ASP A 1 76 ? 5.918 -11.942 18.722 1.00 89.62 76 ASP A C 1
ATOM 627 O O . ASP A 1 76 ? 6.830 -11.603 17.964 1.00 89.62 76 ASP A O 1
ATOM 631 N N . GLY A 1 77 ? 5.457 -11.114 19.667 1.00 87.69 77 GLY A N 1
ATOM 632 C CA . GLY A 1 77 ? 5.997 -9.771 19.908 1.00 87.69 77 GLY A CA 1
ATOM 633 C C . GLY A 1 77 ? 5.613 -8.728 18.851 1.00 87.69 77 GLY A C 1
ATOM 634 O O . GLY A 1 77 ? 6.156 -7.624 18.859 1.00 87.69 77 GLY A O 1
ATOM 635 N N . LYS A 1 78 ? 4.683 -9.047 17.942 1.00 88.00 78 LYS A N 1
ATOM 636 C CA . LYS A 1 78 ? 4.183 -8.146 16.897 1.00 88.00 78 LYS A CA 1
ATOM 637 C C . LYS A 1 78 ? 2.677 -7.957 17.022 1.00 88.00 78 LYS A C 1
ATOM 639 O O . LYS A 1 78 ? 1.943 -8.895 17.314 1.00 88.00 78 LYS A O 1
ATOM 644 N N . ARG A 1 79 ? 2.192 -6.746 16.736 1.00 93.75 79 ARG A N 1
ATOM 645 C CA . ARG A 1 79 ? 0.747 -6.485 16.665 1.00 93.75 79 ARG A CA 1
ATOM 646 C C . ARG A 1 79 ? 0.169 -7.079 15.380 1.00 93.75 79 ARG A C 1
ATOM 648 O O . ARG A 1 79 ? 0.714 -6.862 14.293 1.00 93.75 79 ARG A O 1
ATOM 655 N N . VAL A 1 80 ? -0.914 -7.831 15.524 1.00 96.81 80 VAL A N 1
ATOM 656 C CA . VAL A 1 80 ? -1.750 -8.357 14.440 1.00 96.81 80 VAL A CA 1
ATOM 657 C C . VAL A 1 80 ? -3.088 -7.649 14.516 1.00 96.81 80 VAL A C 1
ATOM 659 O O . VAL A 1 80 ? -3.710 -7.660 15.574 1.00 96.81 80 VAL A O 1
ATOM 662 N N . TYR A 1 81 ? -3.516 -7.047 13.413 1.00 98.06 81 TYR A N 1
ATOM 663 C CA . TYR A 1 81 ? -4.758 -6.292 13.307 1.00 98.06 81 TYR A CA 1
ATOM 664 C C . TYR A 1 81 ? -5.836 -7.130 12.623 1.00 98.06 81 TYR A C 1
ATOM 666 O O . TYR A 1 81 ? -5.539 -7.848 11.667 1.00 98.06 81 TYR A O 1
ATOM 674 N N . SER A 1 82 ? -7.077 -7.016 13.094 1.00 98.25 82 SER A N 1
ATOM 675 C CA . SER A 1 82 ? -8.259 -7.684 12.537 1.00 98.25 82 SER A CA 1
ATOM 676 C C . SER A 1 82 ? -9.418 -6.698 12.434 1.00 98.25 82 SER A C 1
ATOM 678 O O . SER A 1 82 ? -9.663 -5.940 13.371 1.00 98.25 82 SER A O 1
ATOM 680 N N . ILE A 1 83 ? -10.140 -6.708 11.314 1.00 98.06 83 ILE A N 1
ATOM 681 C CA . ILE A 1 83 ? -11.346 -5.888 11.140 1.00 98.06 83 ILE A CA 1
ATOM 682 C C . ILE A 1 83 ? -12.502 -6.424 11.999 1.00 98.06 83 ILE A C 1
ATOM 684 O O . ILE A 1 83 ? -12.683 -7.640 12.097 1.00 98.06 83 ILE A O 1
ATOM 688 N N . THR A 1 84 ? -13.274 -5.526 12.609 1.00 98.25 84 THR A N 1
ATOM 689 C CA . THR A 1 84 ? -14.494 -5.853 13.370 1.00 98.25 84 THR A CA 1
ATOM 690 C C . THR A 1 84 ? -15.732 -5.851 12.476 1.00 98.25 84 THR A C 1
ATOM 692 O O . THR A 1 84 ? -15.670 -5.441 11.313 1.00 98.25 84 THR A O 1
ATOM 695 N N . ASP A 1 85 ? -16.879 -6.272 13.006 1.00 97.38 85 ASP A N 1
ATOM 696 C CA . ASP A 1 85 ? -18.146 -6.198 12.274 1.00 97.38 85 ASP A CA 1
ATOM 697 C C . ASP A 1 85 ? -18.554 -4.739 12.015 1.00 97.38 85 ASP A C 1
ATOM 699 O O . ASP A 1 85 ? -18.965 -4.393 10.904 1.00 97.38 85 ASP A O 1
ATOM 703 N N . GLU A 1 86 ? -18.321 -3.846 12.980 1.00 97.12 86 GLU A N 1
ATOM 704 C CA . GLU A 1 86 ? -18.488 -2.400 12.818 1.00 97.12 86 GLU A CA 1
ATOM 705 C C . GLU A 1 86 ? -17.554 -1.854 11.734 1.00 97.12 86 GLU A C 1
ATOM 707 O O . GLU A 1 86 ? -17.964 -1.037 10.910 1.00 97.12 86 GLU A O 1
ATOM 712 N N . GLY A 1 87 ? -16.307 -2.334 11.686 1.00 96.69 87 GLY A N 1
ATOM 713 C CA . GLY A 1 87 ? -15.347 -1.974 10.646 1.00 96.69 87 GLY A CA 1
ATOM 714 C C . GLY A 1 87 ? -15.781 -2.431 9.255 1.00 96.69 87 GLY A C 1
ATOM 715 O O . GLY A 1 87 ? -15.612 -1.689 8.284 1.00 96.69 87 GLY A O 1
ATOM 716 N N . ARG A 1 88 ? -16.388 -3.620 9.141 1.00 95.44 88 ARG A N 1
ATOM 717 C CA . ARG A 1 88 ? -16.957 -4.121 7.878 1.00 95.44 88 ARG A CA 1
ATOM 718 C C . ARG A 1 88 ? -18.144 -3.270 7.427 1.00 95.44 88 ARG A C 1
ATOM 720 O O . ARG A 1 88 ? -18.186 -2.887 6.260 1.00 95.44 88 ARG A O 1
ATOM 727 N N . ALA A 1 89 ? -19.050 -2.923 8.341 1.00 94.88 89 ALA A N 1
ATOM 728 C CA . ALA A 1 89 ? -20.186 -2.044 8.056 1.00 94.88 89 ALA A CA 1
ATOM 729 C C . ALA A 1 89 ? -19.747 -0.614 7.690 1.00 94.88 89 ALA A C 1
ATOM 731 O O . ALA A 1 89 ? -20.339 0.034 6.826 1.00 94.88 89 ALA A O 1
ATOM 732 N N . PHE A 1 90 ? -18.683 -0.112 8.319 1.00 93.69 90 PHE A N 1
ATOM 733 C CA . PHE A 1 90 ? -18.090 1.172 7.961 1.00 93.69 90 PHE A CA 1
ATOM 734 C C . PHE A 1 90 ? -17.467 1.131 6.561 1.00 93.69 90 PHE A C 1
ATOM 736 O O . PHE A 1 90 ? -17.666 2.045 5.763 1.00 93.69 90 PHE A O 1
ATOM 743 N N . LEU A 1 91 ? -16.759 0.049 6.228 1.00 92.62 91 LEU A N 1
ATOM 744 C CA . LEU A 1 91 ? -16.159 -0.135 4.911 1.00 92.62 91 LEU A CA 1
ATOM 745 C C . LEU A 1 91 ? -17.205 -0.240 3.791 1.00 92.62 91 LEU A C 1
ATOM 747 O O . LEU A 1 91 ? -16.990 0.336 2.730 1.00 92.62 91 LEU A O 1
ATOM 751 N N . SER A 1 92 ? -18.359 -0.878 4.019 1.00 90.19 92 SER A N 1
ATOM 752 C CA . SER A 1 92 ? -19.419 -0.961 2.997 1.00 90.19 92 SER A CA 1
ATOM 753 C C . SER A 1 92 ? -20.023 0.393 2.605 1.00 90.19 92 SER A C 1
ATOM 755 O O . SER A 1 92 ? -20.701 0.489 1.591 1.00 90.19 92 SER A O 1
ATOM 757 N N . GLN A 1 93 ? -19.772 1.462 3.369 1.00 86.25 93 GLN A N 1
ATOM 758 C CA . GLN A 1 93 ? -20.180 2.820 2.983 1.00 86.25 93 GLN A CA 1
ATOM 759 C C . GLN A 1 93 ? -19.368 3.363 1.801 1.00 86.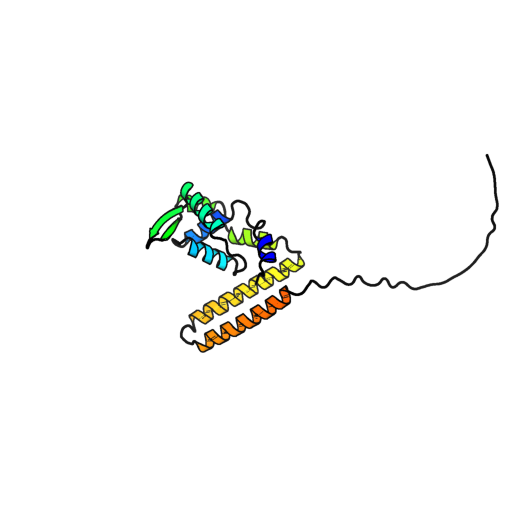25 93 GLN A C 1
ATOM 761 O O . GLN A 1 93 ? -19.722 4.398 1.235 1.00 86.25 93 GLN A O 1
ATOM 766 N N . ARG A 1 94 ? -18.258 2.703 1.451 1.00 82.25 94 ARG A N 1
ATOM 767 C CA . ARG A 1 94 ? -17.400 3.106 0.349 1.00 82.25 94 ARG A CA 1
ATOM 768 C C . ARG A 1 94 ? -16.774 1.902 -0.344 1.00 82.25 94 ARG A C 1
ATOM 770 O O . ARG A 1 94 ? -15.700 1.431 0.032 1.00 82.25 94 ARG A O 1
ATOM 777 N N . GLU A 1 95 ? -17.457 1.443 -1.381 1.00 73.00 95 GLU A N 1
ATOM 778 C CA . GLU A 1 95 ? -16.965 0.396 -2.270 1.00 73.00 95 GLU A CA 1
ATOM 779 C C . GLU A 1 95 ? -15.846 0.925 -3.185 1.00 73.00 95 GLU A C 1
ATOM 781 O O . GLU A 1 95 ? -15.707 2.131 -3.393 1.00 73.00 95 GLU A O 1
ATOM 786 N N . ASP A 1 96 ? -15.002 0.016 -3.677 1.00 75.12 96 ASP A N 1
ATOM 787 C CA . ASP A 1 96 ? -13.997 0.266 -4.721 1.00 75.12 96 ASP A CA 1
ATOM 788 C C . ASP A 1 96 ? -12.982 1.400 -4.465 1.00 75.12 96 ASP A C 1
ATOM 790 O O . ASP A 1 96 ? -12.431 1.993 -5.393 1.00 75.12 96 ASP A O 1
ATOM 794 N N . VAL A 1 97 ? -12.634 1.648 -3.195 1.00 78.94 97 VAL A N 1
ATOM 795 C CA . VAL A 1 97 ? -11.698 2.717 -2.776 1.00 78.94 97 VAL A CA 1
ATOM 796 C C . VAL A 1 97 ? -10.365 2.683 -3.534 1.00 78.94 97 VAL A C 1
ATOM 798 O O . VAL A 1 97 ? -9.804 3.733 -3.844 1.00 78.94 97 VAL A O 1
ATOM 801 N N . PHE A 1 98 ? -9.840 1.494 -3.835 1.00 72.31 98 PHE A N 1
ATOM 802 C CA . PHE A 1 98 ? -8.592 1.365 -4.588 1.00 72.31 98 PHE A CA 1
ATOM 803 C C . PHE A 1 98 ? -8.722 1.872 -6.029 1.00 72.31 98 PHE A C 1
ATOM 805 O O . PHE A 1 98 ? -7.816 2.557 -6.508 1.00 72.31 98 PHE A O 1
ATOM 812 N N . GLU A 1 99 ? -9.835 1.582 -6.708 1.00 72.31 99 GLU A N 1
ATOM 813 C CA . GLU A 1 99 ? -10.070 2.072 -8.069 1.00 72.31 99 GLU A CA 1
ATOM 814 C C . GLU A 1 99 ? -10.327 3.582 -8.052 1.00 72.31 99 GLU A C 1
ATOM 816 O O . GLU A 1 99 ? -9.740 4.299 -8.856 1.00 72.31 99 GLU A O 1
ATOM 821 N N . ASP A 1 100 ? -11.085 4.091 -7.078 1.00 75.25 100 ASP A N 1
ATOM 822 C CA . ASP A 1 100 ? -11.304 5.528 -6.874 1.00 75.25 100 ASP A CA 1
ATOM 823 C C . ASP A 1 100 ? -9.990 6.303 -6.720 1.00 75.25 100 ASP A C 1
ATOM 825 O O . ASP A 1 100 ? -9.759 7.319 -7.384 1.00 75.25 100 ASP A O 1
ATOM 829 N N . VAL A 1 101 ? -9.105 5.823 -5.840 1.00 73.06 101 VAL A N 1
ATOM 830 C CA . VAL A 1 101 ? -7.787 6.431 -5.623 1.00 73.06 101 VAL A CA 1
ATOM 831 C C . VAL A 1 101 ? -6.946 6.341 -6.897 1.00 73.06 101 VAL A C 1
ATOM 833 O O . VAL A 1 101 ? -6.279 7.317 -7.253 1.00 73.06 101 VAL A O 1
ATOM 836 N N . ARG A 1 102 ? -7.003 5.221 -7.633 1.00 68.00 102 ARG A N 1
ATOM 837 C CA . ARG A 1 102 ? -6.267 5.071 -8.896 1.00 68.00 102 ARG A CA 1
ATOM 838 C C . ARG A 1 102 ? -6.780 6.024 -9.976 1.00 68.00 102 ARG A C 1
ATOM 840 O O . ARG A 1 102 ? -5.987 6.711 -10.611 1.00 68.00 102 ARG A O 1
ATOM 847 N N . VAL A 1 103 ? -8.094 6.150 -10.137 1.00 67.44 103 VAL A N 1
ATOM 848 C CA . VAL A 1 103 ? -8.717 7.079 -11.090 1.00 67.44 103 VAL A CA 1
ATOM 849 C C . VAL A 1 103 ? -8.380 8.529 -10.740 1.00 67.44 103 VAL A C 1
ATOM 851 O O . VAL A 1 103 ? -8.072 9.321 -11.632 1.00 67.44 103 VAL A O 1
ATOM 854 N N . LYS A 1 104 ? -8.377 8.895 -9.450 1.00 67.81 104 LYS A N 1
ATOM 855 C CA . LYS A 1 104 ? -7.929 10.227 -9.005 1.00 67.81 104 LYS A CA 1
ATOM 856 C C . LYS A 1 104 ? -6.456 10.467 -9.333 1.00 67.81 104 LYS A C 1
ATOM 858 O O . LYS A 1 104 ? -6.126 11.547 -9.819 1.00 67.81 104 LYS A O 1
ATOM 863 N N . TRP A 1 105 ? -5.597 9.469 -9.130 1.00 63.78 105 TRP A N 1
ATOM 864 C CA . TRP A 1 105 ? -4.182 9.531 -9.501 1.00 63.78 105 TRP A CA 1
ATOM 865 C C . TRP A 1 105 ? -3.981 9.746 -11.014 1.00 63.78 105 TRP A C 1
ATOM 867 O O . TRP A 1 105 ? -3.122 10.529 -11.420 1.00 63.78 105 TRP A O 1
ATOM 877 N N . GLU A 1 106 ? -4.829 9.141 -11.848 1.00 59.88 106 GLU A N 1
ATOM 878 C CA . GLU A 1 106 ? -4.817 9.296 -13.310 1.00 59.88 106 GLU A CA 1
ATOM 879 C C . GLU A 1 106 ? -5.430 10.632 -13.796 1.00 59.88 106 GLU A C 1
ATOM 881 O O . GLU A 1 106 ? -5.154 11.083 -14.913 1.00 59.88 106 GLU A O 1
ATOM 886 N N . ARG A 1 107 ? -6.272 11.297 -12.992 1.00 56.75 107 ARG A N 1
ATOM 887 C CA . ARG A 1 107 ? -7.085 12.452 -13.426 1.00 56.75 107 ARG A CA 1
ATOM 888 C C . ARG A 1 107 ? -6.269 13.702 -13.772 1.00 56.75 107 ARG A C 1
ATOM 890 O O . ARG A 1 107 ? -6.669 14.442 -14.672 1.00 56.75 107 ARG A O 1
ATOM 897 N N . ASP A 1 108 ? -5.124 13.907 -13.126 1.00 54.53 108 ASP A N 1
ATOM 898 C CA . ASP A 1 108 ? -4.253 15.075 -13.347 1.00 54.53 108 ASP A CA 1
ATOM 899 C C . ASP A 1 108 ? -3.411 14.977 -14.634 1.00 54.53 108 ASP A C 1
ATOM 901 O O . ASP A 1 108 ? -2.698 15.911 -15.006 1.00 54.53 108 ASP A O 1
ATOM 905 N N . TRP A 1 109 ? -3.498 13.858 -15.353 1.00 56.84 109 TRP A N 1
ATOM 906 C CA . TRP A 1 109 ? -2.777 13.649 -16.602 1.00 56.84 109 TRP A CA 1
ATOM 907 C C . TRP A 1 109 ? -3.570 14.255 -17.767 1.00 56.84 109 TRP A C 1
ATOM 909 O O . TRP A 1 109 ? -4.798 14.156 -17.813 1.00 56.84 109 TRP A O 1
ATOM 919 N N . ALA A 1 110 ? -2.897 14.864 -18.752 1.00 58.06 110 ALA A N 1
ATOM 920 C CA . ALA A 1 110 ? -3.574 15.365 -19.954 1.00 58.06 110 ALA A CA 1
ATOM 921 C C . ALA A 1 110 ? -4.318 14.217 -20.685 1.00 58.06 110 ALA A C 1
ATOM 923 O O . ALA A 1 110 ? -3.849 13.078 -20.646 1.00 58.06 110 ALA A O 1
ATOM 924 N N . PRO A 1 111 ? -5.442 14.467 -21.393 1.00 59.66 111 PRO A N 1
ATOM 925 C CA . PRO A 1 111 ? -6.289 13.409 -21.964 1.00 59.66 111 PRO A CA 1
ATOM 926 C C . PRO A 1 111 ? -5.555 12.364 -22.817 1.00 59.66 111 PRO A C 1
ATOM 928 O O . PRO A 1 111 ? -5.896 11.185 -22.761 1.00 59.66 111 PRO A O 1
ATOM 931 N N . ARG A 1 112 ? -4.526 12.781 -23.570 1.00 58.91 112 ARG A N 1
ATOM 932 C CA . ARG A 1 112 ? -3.675 11.874 -24.361 1.00 58.91 112 ARG A CA 1
ATOM 933 C C . ARG A 1 112 ? -2.802 10.985 -23.476 1.00 58.91 112 ARG A C 1
ATOM 935 O O . ARG A 1 112 ? -2.724 9.787 -23.703 1.00 58.91 112 ARG A O 1
ATOM 942 N N . VAL A 1 113 ? -2.226 11.554 -22.421 1.00 66.06 113 VAL A N 1
ATOM 943 C CA . VAL A 1 113 ? -1.393 10.821 -21.460 1.00 66.06 113 VAL A CA 1
ATOM 944 C C . VAL A 1 113 ? -2.252 9.833 -20.661 1.00 66.06 113 VAL A C 1
ATOM 946 O O . VAL A 1 113 ? -1.799 8.732 -20.398 1.00 66.06 113 VAL A O 1
ATOM 949 N N . ARG A 1 114 ? -3.526 10.144 -20.369 1.00 63.12 114 ARG A N 1
ATOM 950 C CA . ARG A 1 114 ? -4.468 9.198 -19.728 1.00 63.12 114 ARG A CA 1
ATOM 951 C C . ARG A 1 114 ? -4.783 7.954 -20.558 1.00 63.12 114 ARG A C 1
ATOM 953 O O . ARG A 1 114 ? -5.154 6.930 -19.991 1.00 63.12 114 ARG A O 1
ATOM 960 N N . HIS A 1 115 ? -4.756 8.043 -21.889 1.00 67.50 115 HIS A N 1
ATOM 961 C CA . HIS A 1 115 ? -4.955 6.864 -22.735 1.00 67.50 115 HIS A CA 1
ATOM 962 C C . HIS A 1 115 ? -3.734 5.945 -22.652 1.00 67.50 115 HIS A C 1
ATOM 964 O O . HIS A 1 115 ? -3.879 4.778 -22.298 1.00 67.50 115 HIS A O 1
ATOM 970 N N . GLU A 1 116 ? -2.543 6.513 -22.844 1.00 71.44 116 GLU A N 1
ATOM 971 C CA . GLU A 1 116 ? -1.281 5.774 -22.742 1.00 71.44 116 GLU A CA 1
ATOM 972 C C . GLU A 1 116 ? -1.046 5.209 -21.337 1.00 71.44 116 GLU A C 1
ATOM 974 O O . GLU A 1 116 ? -0.649 4.060 -21.195 1.00 71.44 116 GLU A O 1
ATOM 979 N N . ALA A 1 117 ? -1.390 5.954 -20.283 1.00 67.62 117 ALA A N 1
ATOM 980 C CA . ALA A 1 117 ? -1.306 5.486 -18.899 1.00 67.62 117 ALA A CA 1
ATOM 981 C C . ALA A 1 117 ? -2.147 4.234 -18.647 1.00 67.62 117 ALA A C 1
ATOM 983 O O . ALA A 1 117 ? -1.694 3.303 -17.988 1.00 67.62 117 ALA A O 1
ATOM 984 N N . ARG A 1 118 ? -3.377 4.201 -19.178 1.00 67.56 118 ARG A N 1
ATOM 985 C CA . ARG A 1 118 ? -4.281 3.053 -19.028 1.00 67.56 118 ARG A CA 1
ATOM 986 C C . ARG A 1 118 ? -3.796 1.841 -19.813 1.00 67.56 118 ARG A C 1
ATOM 988 O O . ARG A 1 118 ? -3.928 0.722 -19.320 1.00 67.56 118 ARG A O 1
ATOM 995 N N . ASN A 1 119 ? -3.240 2.054 -21.005 1.00 74.19 119 ASN A N 1
ATOM 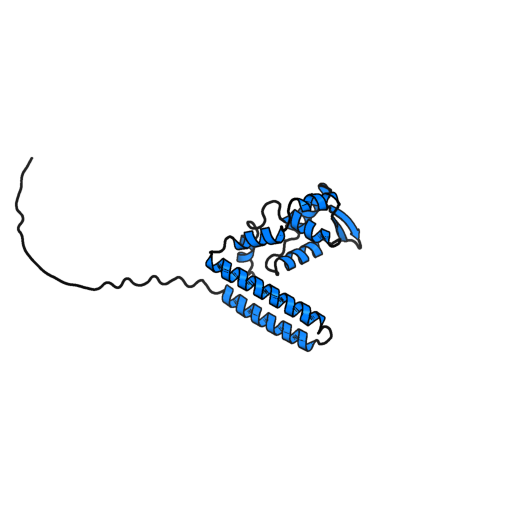996 C CA . ASN A 1 119 ? -2.620 0.985 -21.787 1.00 74.19 119 ASN A CA 1
ATOM 997 C C . ASN A 1 119 ? -1.408 0.422 -21.034 1.00 74.19 119 ASN A C 1
ATOM 999 O O . ASN A 1 119 ? -1.350 -0.778 -20.782 1.00 74.19 119 ASN A O 1
ATOM 1003 N N . LEU A 1 120 ? -0.533 1.299 -20.541 1.00 73.88 120 LEU A N 1
ATOM 1004 C CA . LEU A 1 120 ? 0.634 0.926 -19.750 1.00 73.88 120 LEU A CA 1
ATOM 1005 C C . LEU A 1 120 ? 0.247 0.176 -18.463 1.00 73.88 120 LEU A C 1
ATOM 1007 O O . LEU A 1 120 ? 0.835 -0.852 -18.144 1.00 73.88 1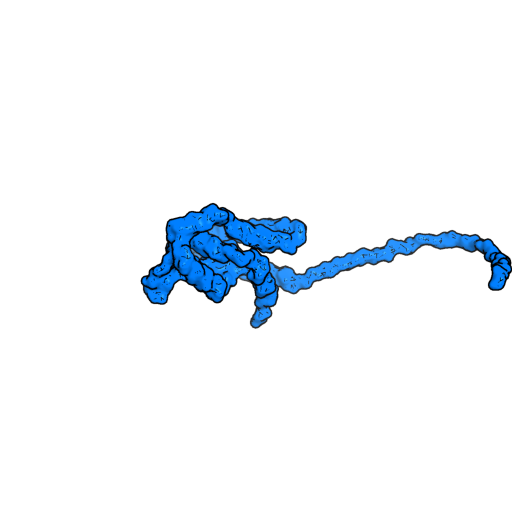20 LEU A O 1
ATOM 1011 N N . ALA A 1 121 ? -0.780 0.630 -17.739 1.00 66.06 121 ALA A N 1
ATOM 1012 C CA . ALA A 1 121 ? -1.276 -0.047 -16.539 1.00 66.06 121 ALA A CA 1
ATOM 1013 C C . ALA A 1 121 ? -1.808 -1.461 -16.834 1.00 66.06 121 ALA A C 1
ATOM 1015 O O . ALA A 1 121 ? -1.608 -2.379 -16.034 1.00 66.06 121 ALA A O 1
ATOM 1016 N N . ARG A 1 122 ? -2.470 -1.652 -17.983 1.00 72.88 122 ARG A N 1
ATOM 1017 C CA . ARG A 1 122 ? -2.897 -2.977 -18.453 1.00 72.88 122 ARG A CA 1
ATOM 1018 C C . ARG A 1 122 ? -1.691 -3.860 -18.761 1.00 72.88 122 ARG A C 1
ATOM 1020 O O . ARG A 1 122 ? -1.624 -4.969 -18.248 1.00 72.88 122 ARG A O 1
ATOM 1027 N N . GLU A 1 123 ? -0.720 -3.351 -19.513 1.00 78.75 123 GLU A N 1
ATOM 1028 C CA . GLU A 1 123 ? 0.494 -4.096 -19.863 1.00 78.75 123 GLU A CA 1
ATOM 1029 C C . GLU A 1 123 ? 1.292 -4.517 -18.623 1.00 78.75 123 GLU A C 1
ATOM 1031 O O . GLU A 1 123 ? 1.712 -5.669 -18.517 1.00 78.75 123 GLU A O 1
ATOM 1036 N N . PHE A 1 124 ? 1.436 -3.631 -17.633 1.00 74.75 124 PHE A N 1
ATOM 1037 C CA . PHE A 1 124 ? 2.068 -3.972 -16.357 1.00 74.75 124 PHE A CA 1
ATOM 1038 C C . PHE A 1 124 ? 1.310 -5.065 -15.600 1.00 74.75 124 PHE A C 1
ATOM 1040 O O . PHE A 1 124 ? 1.936 -5.968 -15.038 1.00 74.75 124 PHE A O 1
ATOM 1047 N N . ARG A 1 125 ? -0.029 -5.007 -15.579 1.00 72.94 125 ARG A N 1
ATOM 1048 C CA . ARG A 1 125 ? -0.865 -6.040 -14.952 1.00 72.94 125 ARG A CA 1
ATOM 1049 C C . ARG A 1 125 ? -0.676 -7.390 -15.641 1.00 72.94 125 ARG A C 1
ATOM 1051 O O . ARG A 1 125 ? -0.446 -8.384 -14.953 1.00 72.94 125 ARG A O 1
ATOM 1058 N N . ASP A 1 126 ? -0.738 -7.418 -16.966 1.00 76.00 126 ASP A N 1
ATOM 1059 C CA . ASP A 1 126 ? -0.616 -8.640 -17.766 1.00 76.00 126 ASP A CA 1
ATOM 1060 C C . ASP A 1 126 ? 0.790 -9.251 -17.625 1.00 76.00 126 ASP A C 1
ATOM 1062 O O . ASP A 1 126 ? 0.940 -10.465 -17.439 1.00 76.00 126 ASP A O 1
ATOM 1066 N N . LEU A 1 127 ? 1.829 -8.407 -17.600 1.00 80.00 127 LEU A N 1
ATOM 1067 C CA . LEU A 1 127 ? 3.203 -8.813 -17.305 1.00 80.00 127 LEU A CA 1
ATOM 1068 C C . LEU A 1 127 ? 3.317 -9.411 -15.897 1.00 80.00 127 LEU A C 1
ATOM 1070 O O . LEU A 1 127 ? 3.867 -10.502 -15.732 1.00 80.00 127 LEU A O 1
ATOM 1074 N N . GLY A 1 128 ? 2.771 -8.731 -14.885 1.00 74.31 128 GLY A N 1
ATOM 1075 C CA . GLY A 1 128 ? 2.764 -9.202 -13.501 1.00 74.31 128 GLY A CA 1
ATOM 1076 C C . GLY A 1 128 ? 2.071 -10.557 -13.350 1.00 74.31 128 GLY A C 1
ATOM 1077 O O . GLY A 1 128 ? 2.624 -11.464 -12.727 1.00 74.31 128 GLY A O 1
ATOM 1078 N N . GLN A 1 129 ? 0.904 -10.734 -13.979 1.00 72.06 129 GLN A N 1
ATOM 1079 C CA . GLN A 1 129 ? 0.189 -12.013 -14.001 1.00 72.06 129 GLN A CA 1
ATOM 1080 C C . GLN A 1 129 ? 1.003 -13.113 -14.689 1.00 72.06 129 GLN A C 1
ATOM 1082 O O . GLN A 1 129 ? 1.102 -14.214 -14.150 1.00 72.06 129 GLN A O 1
ATOM 1087 N N . THR A 1 130 ? 1.630 -12.818 -15.829 1.00 78.75 130 THR A N 1
ATOM 1088 C CA . THR A 1 130 ? 2.457 -13.777 -16.578 1.00 78.75 130 THR A CA 1
ATOM 1089 C C . THR A 1 130 ? 3.661 -14.240 -15.760 1.00 78.75 130 THR A C 1
ATOM 1091 O O . THR A 1 130 ? 3.921 -15.439 -15.646 1.00 78.75 130 THR A O 1
ATOM 1094 N N . VAL A 1 131 ? 4.373 -13.303 -15.128 1.00 77.94 131 VAL A N 1
ATOM 1095 C CA . VAL A 1 131 ? 5.507 -13.610 -14.246 1.00 77.94 131 VAL A CA 1
ATOM 1096 C C . VAL A 1 131 ? 5.040 -14.406 -13.026 1.00 77.94 131 VAL A C 1
ATOM 1098 O O . VAL A 1 131 ? 5.655 -15.411 -12.674 1.00 77.94 131 VAL A O 1
ATOM 1101 N N . PHE A 1 132 ? 3.930 -14.026 -12.393 1.00 71.31 132 PHE A N 1
ATOM 1102 C CA . PHE A 1 132 ? 3.405 -14.721 -11.216 1.00 71.31 132 PHE A CA 1
ATOM 1103 C C . PHE A 1 132 ? 2.933 -16.154 -11.527 1.00 71.31 132 PHE A C 1
ATOM 1105 O O . PHE A 1 132 ? 3.293 -17.098 -10.825 1.00 71.31 132 PHE A O 1
ATOM 1112 N N . GLN A 1 133 ? 2.181 -16.352 -12.611 1.00 68.31 133 GLN A N 1
ATOM 1113 C CA . GLN A 1 133 ? 1.758 -17.684 -13.060 1.00 68.31 133 GLN A CA 1
ATOM 1114 C C . GLN A 1 133 ? 2.956 -18.537 -13.503 1.00 68.31 133 GLN A C 1
ATOM 1116 O O . GLN A 1 133 ? 3.057 -19.709 -13.134 1.00 68.31 133 GLN A O 1
ATOM 1121 N N . GLY A 1 134 ? 3.907 -17.947 -14.233 1.00 67.50 134 GLY A N 1
ATOM 1122 C CA . GLY A 1 134 ? 5.121 -18.628 -14.680 1.00 67.50 134 GLY A CA 1
ATOM 1123 C C . GLY A 1 134 ? 6.016 -19.063 -13.519 1.00 67.50 134 GLY A C 1
ATOM 1124 O O . GLY A 1 134 ? 6.457 -20.205 -13.470 1.00 67.50 134 GLY A O 1
ATOM 1125 N N . THR A 1 135 ? 6.231 -18.203 -12.525 1.00 64.25 135 THR A N 1
ATOM 1126 C CA . THR A 1 135 ? 7.032 -18.537 -11.331 1.00 64.25 135 THR A CA 1
ATOM 1127 C C . THR A 1 135 ? 6.380 -19.619 -10.469 1.00 64.25 135 THR A C 1
ATOM 1129 O O . THR A 1 135 ? 7.089 -20.437 -9.881 1.00 64.25 135 THR A O 1
ATOM 1132 N N . ARG A 1 136 ? 5.042 -19.696 -10.444 1.00 62.81 136 ARG A N 1
ATOM 1133 C CA . ARG A 1 136 ? 4.308 -20.774 -9.766 1.00 62.81 136 ARG A CA 1
ATOM 1134 C C . ARG A 1 136 ? 4.536 -22.140 -10.430 1.00 62.81 136 ARG A C 1
ATOM 1136 O O . ARG A 1 136 ? 4.662 -23.131 -9.716 1.00 62.81 136 ARG A O 1
ATOM 1143 N N . ASN A 1 137 ? 4.659 -22.172 -11.759 1.00 60.31 137 ASN A N 1
ATOM 1144 C CA . ASN A 1 137 ? 4.851 -23.393 -12.555 1.00 60.31 137 ASN A CA 1
ATOM 1145 C C . ASN A 1 137 ? 6.326 -23.798 -12.739 1.00 60.31 137 ASN A C 1
ATOM 1147 O O . ASN A 1 137 ? 6.613 -24.938 -13.083 1.00 60.31 137 ASN A O 1
ATOM 1151 N N . VAL A 1 138 ? 7.264 -22.875 -12.511 1.00 62.00 138 VAL A N 1
ATOM 1152 C CA . VAL A 1 138 ? 8.708 -23.044 -12.774 1.00 62.00 138 VAL A CA 1
ATOM 1153 C C . VAL A 1 138 ? 9.522 -22.984 -11.470 1.00 62.00 138 VAL A C 1
ATOM 1155 O O . VAL A 1 138 ? 10.737 -22.808 -11.464 1.00 62.00 138 VAL A O 1
ATOM 1158 N N . ARG A 1 139 ? 8.844 -23.148 -10.326 1.00 59.34 139 ARG A N 1
ATOM 1159 C CA . ARG A 1 139 ? 9.379 -22.949 -8.967 1.00 59.34 139 ARG A CA 1
ATOM 1160 C C . ARG A 1 139 ? 10.629 -23.789 -8.648 1.00 59.34 139 ARG A C 1
ATOM 1162 O O . ARG A 1 139 ? 11.332 -23.480 -7.693 1.00 59.34 139 ARG A O 1
ATOM 1169 N N . THR A 1 140 ? 10.909 -24.821 -9.443 1.00 56.38 140 THR A N 1
ATOM 1170 C CA . THR A 1 140 ? 12.032 -25.756 -9.291 1.00 56.38 140 THR A CA 1
ATOM 1171 C C . THR A 1 140 ? 13.162 -25.577 -10.316 1.00 56.38 140 THR A C 1
ATOM 1173 O O . THR A 1 140 ? 14.110 -26.354 -10.275 1.00 56.38 140 THR A O 1
ATOM 1176 N N . GLU A 1 141 ? 13.114 -24.581 -11.215 1.00 74.31 141 GLU A N 1
ATOM 1177 C CA . GLU A 1 141 ? 14.171 -24.324 -12.216 1.00 74.31 141 GLU A CA 1
ATOM 1178 C C . GLU A 1 141 ? 14.836 -22.940 -12.017 1.00 74.31 141 GLU A C 1
ATOM 1180 O O . GLU A 1 141 ? 14.373 -21.936 -12.573 1.00 74.31 141 GLU A O 1
ATOM 1185 N N . PRO A 1 142 ? 15.947 -22.863 -11.254 1.00 73.94 142 PRO A N 1
ATOM 1186 C CA . PRO A 1 142 ? 16.634 -21.605 -10.938 1.00 73.94 142 PRO A CA 1
ATOM 1187 C C . PRO A 1 142 ? 17.071 -20.799 -12.169 1.00 73.94 142 PRO A C 1
ATOM 1189 O O . PRO A 1 142 ? 16.947 -19.573 -12.183 1.00 73.94 142 PRO A O 1
ATOM 1192 N N . ASP A 1 143 ? 17.513 -21.475 -13.230 1.00 83.81 143 ASP A N 1
ATOM 1193 C CA . ASP A 1 143 ? 18.016 -20.824 -14.445 1.00 83.81 143 ASP A CA 1
ATOM 1194 C C . ASP A 1 143 ? 16.925 -20.059 -15.201 1.00 83.81 143 ASP A C 1
ATOM 1196 O O . ASP A 1 143 ? 17.181 -18.994 -15.769 1.00 83.81 143 ASP A O 1
ATOM 1200 N N . ARG A 1 144 ? 15.682 -20.557 -15.196 1.00 81.31 144 ARG A N 1
ATOM 1201 C CA . ARG A 1 144 ? 14.557 -19.849 -15.823 1.00 81.31 144 ARG A CA 1
ATOM 1202 C C . ARG A 1 144 ? 14.175 -18.603 -15.029 1.00 81.31 144 ARG A C 1
ATOM 1204 O O . ARG A 1 144 ? 13.917 -17.563 -15.631 1.00 81.31 144 ARG A O 1
ATOM 1211 N N . LEU A 1 145 ? 14.205 -18.676 -13.696 1.00 79.56 145 LEU A N 1
ATOM 1212 C CA . LEU A 1 145 ? 13.965 -17.519 -12.826 1.00 79.56 145 LEU A CA 1
ATOM 1213 C C . LEU A 1 145 ? 15.036 -16.437 -13.013 1.00 79.56 145 LEU A C 1
ATOM 1215 O O . LEU A 1 145 ? 14.702 -15.254 -13.091 1.00 79.56 145 LEU A O 1
ATOM 1219 N N . ALA A 1 146 ? 16.305 -16.835 -13.148 1.00 83.56 146 ALA A N 1
ATOM 1220 C CA . ALA A 1 146 ? 17.402 -15.913 -13.430 1.00 83.56 146 ALA A CA 1
ATOM 1221 C C . ALA A 1 146 ? 17.195 -15.170 -14.761 1.00 83.56 146 ALA A C 1
ATOM 1223 O O . ALA A 1 146 ? 17.291 -13.945 -14.799 1.00 83.56 146 ALA A O 1
ATOM 1224 N N . ARG A 1 147 ? 16.800 -15.878 -15.829 1.00 86.50 147 ARG A N 1
ATOM 1225 C CA . ARG A 1 147 ? 16.512 -15.257 -17.135 1.00 86.50 147 ARG A CA 1
ATOM 1226 C C . ARG A 1 147 ? 15.323 -14.293 -17.087 1.00 86.50 147 ARG A C 1
ATOM 1228 O O . ARG A 1 147 ? 15.399 -13.218 -17.678 1.00 86.50 147 ARG A O 1
ATOM 1235 N N . ILE A 1 148 ? 14.245 -14.645 -16.378 1.00 85.12 148 ILE A N 1
ATOM 1236 C CA . ILE A 1 148 ? 13.088 -13.750 -16.182 1.00 85.12 148 ILE A CA 1
ATOM 1237 C C . ILE A 1 148 ? 13.530 -12.472 -15.460 1.00 85.12 148 ILE A C 1
ATOM 1239 O O . ILE A 1 148 ? 13.209 -11.369 -15.900 1.00 85.12 148 ILE A O 1
ATOM 1243 N N . ARG A 1 149 ? 14.320 -12.607 -14.389 1.00 83.44 149 ARG A N 1
ATOM 1244 C CA . ARG A 1 149 ? 14.876 -11.462 -13.658 1.00 83.44 149 ARG A CA 1
ATOM 1245 C C . ARG A 1 149 ? 15.722 -10.566 -14.565 1.00 83.44 149 ARG A C 1
ATOM 1247 O O . ARG A 1 149 ? 15.585 -9.349 -14.497 1.00 83.44 149 ARG A O 1
ATOM 1254 N N . ASP A 1 150 ? 16.558 -11.141 -15.424 1.00 90.19 150 ASP A N 1
ATOM 1255 C CA . ASP A 1 150 ? 17.422 -10.370 -16.324 1.00 90.19 150 ASP A CA 1
ATOM 1256 C C . ASP A 1 150 ? 16.622 -9.607 -17.398 1.00 90.19 150 ASP A C 1
ATOM 1258 O O . ASP A 1 150 ? 16.989 -8.491 -17.774 1.00 90.19 150 ASP A O 1
ATOM 1262 N N . VAL A 1 151 ? 15.502 -10.164 -17.877 1.00 90.94 151 VAL A N 1
ATOM 1263 C CA . VAL A 1 151 ? 14.556 -9.449 -18.756 1.00 90.94 151 VAL A CA 1
ATOM 1264 C C . VAL A 1 151 ? 13.938 -8.259 -18.024 1.00 90.94 151 VAL A C 1
ATOM 1266 O O . VAL A 1 151 ? 14.001 -7.141 -18.532 1.00 90.94 151 VAL A O 1
ATOM 1269 N N . LEU A 1 152 ? 13.417 -8.470 -16.813 1.00 84.81 152 LEU A N 1
ATOM 1270 C CA . LEU A 1 152 ? 12.813 -7.400 -16.011 1.00 84.81 152 LEU A CA 1
ATOM 1271 C C . LEU A 1 152 ? 13.825 -6.296 -15.670 1.00 84.81 152 LEU A C 1
ATOM 1273 O O . LEU A 1 152 ? 13.499 -5.115 -15.753 1.00 84.81 152 LEU A O 1
ATOM 1277 N N . ALA A 1 153 ? 15.069 -6.659 -15.349 1.00 79.75 153 ALA A N 1
ATOM 1278 C CA . ALA A 1 153 ? 16.135 -5.702 -15.058 1.00 79.75 153 ALA A CA 1
ATOM 1279 C C . ALA A 1 153 ? 16.549 -4.870 -16.286 1.00 79.75 153 ALA A C 1
ATOM 1281 O O . ALA A 1 153 ? 16.944 -3.712 -16.148 1.00 79.75 153 ALA A O 1
ATOM 1282 N N . ARG A 1 154 ? 16.479 -5.434 -17.500 1.00 89.06 154 ARG A N 1
ATOM 1283 C CA . ARG A 1 154 ? 16.678 -4.665 -18.740 1.00 89.06 154 ARG A CA 1
ATOM 1284 C C . ARG A 1 154 ? 15.526 -3.698 -18.984 1.00 89.06 154 ARG A C 1
ATOM 1286 O O . ARG A 1 154 ? 15.789 -2.506 -19.092 1.00 89.06 154 ARG A O 1
ATOM 1293 N N . ALA A 1 155 ? 14.287 -4.184 -18.935 1.00 86.06 155 ALA A N 1
ATOM 1294 C CA . ALA A 1 155 ? 13.100 -3.349 -19.107 1.00 86.06 155 ALA A CA 1
ATOM 1295 C C . ALA A 1 155 ? 13.059 -2.190 -18.096 1.00 86.06 155 ALA A C 1
ATOM 1297 O O . ALA A 1 155 ? 12.794 -1.052 -18.465 1.00 86.06 155 ALA A O 1
ATOM 1298 N N . GLN A 1 156 ? 13.400 -2.446 -16.828 1.00 79.00 156 GLN A N 1
ATOM 1299 C CA . GLN A 1 156 ? 13.476 -1.402 -15.805 1.00 79.00 156 GLN A CA 1
ATOM 1300 C C . GLN A 1 156 ? 14.492 -0.308 -16.159 1.00 79.00 156 GLN A C 1
ATOM 1302 O O . GLN A 1 156 ? 14.203 0.866 -15.942 1.00 79.00 156 GLN A O 1
ATOM 1307 N N . ARG A 1 157 ? 15.674 -0.674 -16.676 1.00 77.25 157 ARG A N 1
ATOM 1308 C CA . ARG A 1 157 ? 16.693 0.303 -17.093 1.00 77.25 157 ARG A CA 1
ATOM 1309 C C . ARG A 1 157 ? 16.217 1.134 -18.278 1.00 77.25 157 ARG A C 1
ATOM 1311 O O . ARG A 1 157 ? 16.291 2.349 -18.206 1.00 77.25 157 ARG A O 1
ATOM 1318 N N . GLU A 1 158 ? 15.654 0.494 -19.297 1.00 83.06 158 GLU A N 1
ATOM 1319 C CA . GLU A 1 158 ? 15.130 1.187 -20.481 1.00 83.06 158 GLU A CA 1
ATOM 1320 C C . GLU A 1 158 ? 14.002 2.163 -20.116 1.00 83.06 158 GLU A C 1
ATOM 1322 O O . GLU A 1 158 ? 14.018 3.319 -20.527 1.00 83.06 158 GLU A O 1
ATOM 1327 N N . ILE A 1 159 ? 13.063 1.742 -19.262 1.00 78.25 159 ILE A N 1
ATOM 1328 C CA . ILE A 1 159 ? 11.999 2.617 -18.750 1.00 78.25 159 ILE A CA 1
ATOM 1329 C C . ILE A 1 159 ? 12.592 3.764 -17.926 1.00 78.25 159 ILE A C 1
ATOM 1331 O O . ILE A 1 159 ? 12.135 4.900 -18.036 1.00 78.25 159 ILE A O 1
ATOM 1335 N N . PHE A 1 160 ? 13.602 3.487 -17.097 1.00 69.31 160 PHE A N 1
ATOM 1336 C CA . PHE A 1 160 ? 14.274 4.520 -16.315 1.00 69.31 160 PHE A CA 1
ATOM 1337 C C . PHE A 1 160 ? 14.908 5.588 -17.215 1.00 69.31 160 PHE A C 1
ATOM 1339 O O . PHE A 1 160 ? 14.781 6.775 -16.918 1.00 69.31 160 PHE A O 1
ATOM 1346 N N . ASP A 1 161 ? 15.556 5.172 -18.302 1.00 77.06 161 ASP A N 1
ATOM 1347 C CA . ASP A 1 161 ? 16.195 6.077 -19.253 1.00 77.06 161 ASP A CA 1
ATOM 1348 C C . ASP A 1 161 ? 15.149 6.942 -19.973 1.00 77.06 161 ASP A C 1
ATOM 1350 O O . ASP A 1 161 ? 15.288 8.163 -19.978 1.00 77.06 161 ASP A O 1
ATOM 1354 N N . ILE A 1 162 ? 14.043 6.347 -20.445 1.00 76.56 162 ILE A N 1
ATOM 1355 C CA . ILE A 1 162 ? 12.916 7.068 -21.074 1.00 76.56 162 ILE A CA 1
ATOM 1356 C C . ILE A 1 162 ? 12.319 8.114 -20.123 1.00 76.56 162 ILE A C 1
ATOM 1358 O O . ILE A 1 162 ? 12.057 9.249 -20.514 1.00 76.56 162 ILE A O 1
ATOM 1362 N N . LEU A 1 163 ? 12.103 7.751 -18.855 1.00 67.25 163 LEU A N 1
ATOM 1363 C CA . LEU A 1 163 ? 11.559 8.667 -17.846 1.00 67.25 163 LEU A CA 1
ATOM 1364 C C . LEU A 1 163 ? 12.555 9.762 -17.426 1.00 67.25 163 LEU A C 1
ATOM 1366 O O . LEU A 1 163 ? 12.155 10.733 -16.784 1.00 67.25 163 LEU A O 1
ATOM 1370 N N . GLY A 1 164 ? 13.840 9.595 -17.749 1.00 60.28 164 GLY A N 1
ATOM 1371 C CA . GLY A 1 164 ? 14.897 10.576 -17.525 1.00 60.28 164 GLY A CA 1
ATOM 1372 C C . GLY A 1 164 ? 15.091 11.572 -18.674 1.00 60.28 164 GLY A C 1
ATOM 1373 O O . GLY A 1 164 ? 15.837 12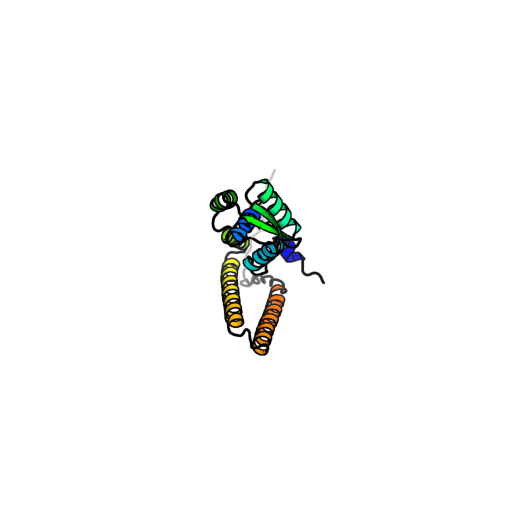.535 -18.495 1.00 60.28 164 GLY A O 1
ATOM 1374 N N . GLU A 1 165 ? 14.446 11.373 -19.828 1.00 61.31 165 GLU A N 1
ATOM 1375 C CA . GLU A 1 165 ? 14.511 12.303 -20.960 1.00 61.31 165 GLU A CA 1
ATOM 1376 C C . GLU A 1 165 ? 13.711 13.587 -20.662 1.00 61.31 165 GLU A C 1
ATOM 1378 O O . GLU A 1 165 ? 12.542 13.535 -20.271 1.00 61.31 165 GLU A O 1
ATOM 1383 N N . GLU A 1 166 ? 14.309 14.771 -20.861 1.00 36.28 166 GLU A N 1
ATOM 1384 C CA . GLU A 1 166 ? 13.539 16.019 -20.786 1.00 36.28 166 GLU A CA 1
ATOM 1385 C C . GLU A 1 166 ? 12.502 16.077 -21.922 1.00 36.28 166 GLU A C 1
ATOM 1387 O O . GLU A 1 166 ? 12.818 15.734 -23.069 1.00 36.28 166 GLU A O 1
ATOM 1392 N N . PRO A 1 167 ? 11.268 16.551 -21.657 1.00 46.09 167 PRO A N 1
ATOM 1393 C CA . PRO A 1 167 ? 10.250 16.653 -22.690 1.00 46.09 167 PRO A CA 1
ATOM 1394 C C . PRO A 1 167 ? 10.753 17.569 -23.807 1.00 46.09 167 PRO A C 1
ATOM 1396 O O . PRO A 1 167 ? 11.032 18.747 -23.576 1.00 46.09 167 PRO A O 1
ATOM 1399 N N . LYS A 1 168 ? 10.851 17.036 -25.033 1.00 46.09 168 LYS A N 1
ATOM 1400 C CA . LYS A 1 168 ? 11.216 17.818 -26.221 1.00 46.09 168 LYS A CA 1
ATOM 1401 C C . LYS A 1 168 ? 10.288 19.031 -26.315 1.00 46.09 168 LYS A C 1
ATOM 1403 O O . LYS A 1 168 ? 9.108 18.889 -26.643 1.00 46.09 168 LYS A O 1
ATOM 1408 N N . LYS A 1 169 ? 10.816 20.229 -26.022 1.00 37.94 169 LYS A N 1
ATOM 1409 C CA . LYS A 1 169 ? 10.124 21.495 -26.287 1.00 37.94 169 LYS A CA 1
ATOM 1410 C C . LYS A 1 169 ? 9.714 21.483 -27.757 1.00 37.94 169 LYS A C 1
ATOM 1412 O O . LYS A 1 169 ? 10.563 21.356 -28.637 1.00 37.94 169 LYS A O 1
ATOM 1417 N N . LYS A 1 170 ? 8.406 21.559 -28.007 1.00 40.88 170 LYS A N 1
ATOM 1418 C CA . LYS A 1 170 ? 7.837 21.710 -29.347 1.00 40.88 170 LYS A CA 1
ATOM 1419 C C . LYS A 1 170 ? 8.528 22.902 -30.012 1.00 40.88 170 LYS A C 1
ATOM 1421 O O . LYS A 1 170 ? 8.421 24.014 -29.505 1.00 40.88 170 LYS A O 1
ATOM 1426 N N . GLN A 1 171 ? 9.242 22.661 -31.108 1.00 41.38 171 GLN A N 1
ATOM 1427 C CA . GLN A 1 171 ? 9.649 23.731 -32.011 1.00 41.38 171 GLN A CA 1
ATOM 1428 C C . GLN A 1 171 ? 8.363 24.353 -32.568 1.00 41.38 171 GLN A C 1
ATOM 1430 O O . GLN A 1 171 ? 7.557 23.658 -33.191 1.00 41.38 171 GLN A O 1
ATOM 1435 N N . GLU A 1 172 ? 8.130 25.630 -32.264 1.00 34.69 172 GLU A N 1
ATOM 1436 C CA . GLU A 1 172 ? 7.128 26.431 -32.963 1.00 34.69 172 GLU A CA 1
ATOM 1437 C C . GLU A 1 172 ? 7.486 26.463 -34.456 1.00 34.69 172 GLU A C 1
ATOM 1439 O O . GLU A 1 172 ? 8.664 26.613 -34.795 1.00 34.69 172 GLU A O 1
ATOM 1444 N N . PRO A 1 173 ? 6.513 26.283 -35.364 1.00 37.03 173 PRO A N 1
ATOM 1445 C CA . PRO A 1 173 ? 6.786 26.366 -36.786 1.00 37.03 173 PRO A CA 1
ATOM 1446 C C . PRO A 1 173 ? 7.209 27.797 -37.125 1.00 37.03 173 PRO A C 1
ATOM 1448 O O . PRO A 1 173 ? 6.511 28.759 -36.800 1.00 37.03 173 PRO A O 1
ATOM 1451 N N . ALA A 1 174 ? 8.365 27.914 -37.778 1.00 44.34 174 ALA A N 1
ATOM 1452 C CA . ALA A 1 174 ? 8.843 29.152 -38.366 1.00 44.34 174 ALA A CA 1
ATOM 1453 C C . ALA A 1 174 ? 7.752 29.731 -39.277 1.00 44.34 174 ALA A C 1
ATOM 1455 O O . ALA A 1 174 ? 7.284 29.063 -40.200 1.00 44.34 174 ALA A O 1
ATOM 1456 N N . GLN A 1 175 ? 7.334 30.966 -39.001 1.00 38.81 175 GLN A N 1
ATOM 1457 C CA . GLN A 1 175 ? 6.478 31.721 -39.903 1.00 38.81 175 GLN A CA 1
ATOM 1458 C C . GLN A 1 175 ? 7.280 32.022 -41.169 1.00 38.81 175 GLN A C 1
ATOM 1460 O O . GLN A 1 175 ? 8.145 32.892 -41.185 1.00 38.81 175 GLN A O 1
ATOM 1465 N N . THR A 1 176 ? 7.010 31.259 -42.222 1.00 38.91 176 THR A N 1
ATOM 1466 C CA . THR A 1 176 ? 7.376 31.605 -43.592 1.00 38.91 176 THR A CA 1
ATOM 1467 C C . THR A 1 176 ? 6.194 32.350 -44.197 1.00 38.91 176 THR A C 1
ATOM 1469 O O . THR A 1 176 ? 5.131 31.766 -44.393 1.00 38.91 176 THR A O 1
ATOM 1472 N N . ALA A 1 177 ? 6.371 33.636 -44.474 1.00 37.53 177 ALA A N 1
ATOM 1473 C CA . ALA A 1 177 ? 5.538 34.380 -45.410 1.00 37.53 177 ALA A CA 1
ATOM 1474 C C . ALA A 1 177 ? 6.413 35.458 -46.061 1.00 37.53 177 ALA A C 1
ATOM 1476 O O . ALA A 1 177 ? 6.437 36.611 -45.640 1.00 37.53 177 ALA A O 1
ATOM 1477 N N . GLU A 1 178 ? 7.183 35.037 -47.062 1.00 41.44 178 GLU A N 1
ATOM 1478 C CA . GLU A 1 178 ? 7.649 35.914 -48.134 1.00 41.44 178 GLU A CA 1
ATOM 1479 C C . GLU A 1 178 ? 6.649 35.825 -49.292 1.00 41.44 178 GLU A C 1
ATOM 1481 O O . GLU A 1 178 ? 6.308 34.713 -49.689 1.00 41.44 178 GLU A O 1
ATOM 1486 N N . HIS A 1 179 ? 6.238 36.995 -49.795 1.00 39.28 179 HIS A N 1
ATOM 1487 C CA . HIS A 1 179 ? 5.657 37.385 -51.099 1.00 39.28 179 HIS A CA 1
ATOM 1488 C C . HIS A 1 179 ? 4.542 38.416 -50.844 1.00 39.28 179 HIS A C 1
ATOM 1490 O O . HIS A 1 179 ? 3.703 38.213 -49.979 1.00 39.28 179 HIS A O 1
ATOM 1496 N N . GLU A 1 180 ? 4.456 39.561 -51.513 1.00 36.28 180 GLU A N 1
ATOM 1497 C CA . GLU A 1 180 ? 5.006 39.953 -52.806 1.00 36.28 180 GLU A CA 1
ATOM 1498 C C . GLU A 1 180 ? 4.880 41.480 -52.963 1.00 36.28 180 GLU A C 1
ATOM 1500 O O . GLU A 1 180 ? 4.240 42.173 -52.173 1.00 36.28 180 GLU A O 1
ATOM 1505 N N . SER A 1 181 ? 5.541 41.984 -53.991 1.00 40.00 181 SER A N 1
ATOM 1506 C CA . SER A 1 181 ? 5.948 43.363 -54.226 1.00 40.00 181 SER A CA 1
ATOM 1507 C C . SER A 1 181 ? 4.890 44.276 -54.882 1.00 40.00 181 SER A C 1
ATOM 1509 O O . SER A 1 181 ? 4.115 43.818 -55.714 1.00 40.00 181 SER A O 1
ATOM 1511 N N . GLN A 1 182 ? 5.067 45.594 -54.650 1.00 36.53 182 GLN A N 1
ATOM 1512 C CA . GLN A 1 182 ? 4.897 46.742 -55.588 1.00 36.53 182 GLN A CA 1
ATOM 1513 C C . GLN A 1 182 ? 3.483 47.273 -55.959 1.00 36.53 182 GLN A C 1
ATOM 1515 O O . GLN A 1 182 ? 2.516 46.527 -55.865 1.00 36.53 182 GLN A O 1
ATOM 1520 N N . PRO A 1 183 ? 3.341 48.510 -56.523 1.00 47.44 183 PRO A N 1
ATOM 1521 C CA . PRO A 1 183 ? 4.215 49.708 -56.530 1.00 47.44 183 PRO A CA 1
ATOM 1522 C C . PRO A 1 183 ? 3.491 51.076 -56.280 1.00 47.44 183 PRO A C 1
ATOM 1524 O O . PRO A 1 183 ? 2.281 51.152 -56.110 1.00 47.44 183 PRO A O 1
ATOM 1527 N N . SER A 1 184 ? 4.301 52.149 -56.277 1.00 40.88 184 SER A N 1
ATOM 1528 C CA . SER A 1 184 ? 4.075 53.613 -56.389 1.00 40.88 184 SER A CA 1
ATOM 1529 C C . SER A 1 184 ? 2.693 54.208 -56.728 1.00 40.88 184 SER A C 1
ATOM 1531 O O . SER A 1 184 ? 2.110 53.839 -57.739 1.00 40.88 184 SER A O 1
ATOM 1533 N N . SER A 1 185 ? 2.337 55.317 -56.051 1.00 39.34 185 SER A N 1
ATOM 1534 C CA . SER A 1 185 ? 2.154 56.657 -56.67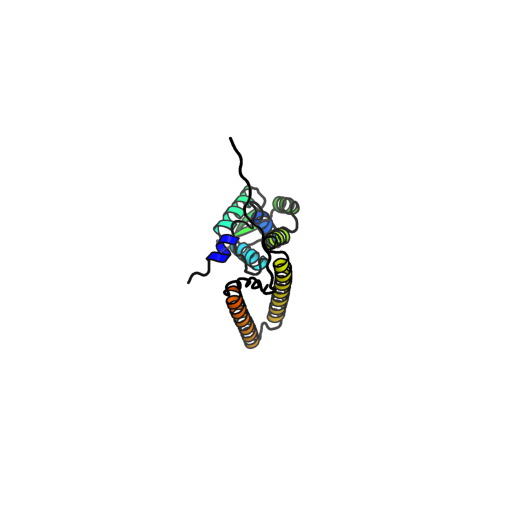2 1.00 39.34 185 SER A CA 1
ATOM 1535 C C . SER A 1 185 ? 1.783 57.758 -55.653 1.00 39.34 185 SER A C 1
ATOM 1537 O O . SER A 1 185 ? 0.931 57.546 -54.798 1.00 39.34 185 SER A O 1
ATOM 1539 N N . GLU A 1 186 ? 2.442 58.914 -55.795 1.00 42.81 186 GLU A N 1
ATOM 1540 C CA . GLU A 1 186 ? 2.046 60.310 -55.494 1.00 42.81 186 GLU A CA 1
ATOM 1541 C C . GLU A 1 186 ? 0.753 60.631 -54.712 1.00 42.81 186 GLU A C 1
ATOM 1543 O O . GLU A 1 186 ? -0.332 60.238 -55.125 1.00 42.81 186 GLU A O 1
ATOM 1548 N N . GLN A 1 187 ? 0.851 61.537 -53.719 1.00 44.53 187 GLN A N 1
ATOM 1549 C CA . GLN A 1 187 ? 0.232 62.883 -53.773 1.00 44.53 187 GLN A CA 1
ATOM 1550 C C . GLN A 1 187 ? 0.624 63.796 -52.583 1.00 44.53 187 GLN A C 1
ATOM 1552 O O . GLN A 1 187 ? 0.939 63.337 -51.491 1.00 44.53 187 GLN A O 1
ATOM 1557 N N . GLU A 1 188 ? 0.651 65.100 -52.880 1.00 46.81 188 GLU A N 1
ATOM 1558 C CA . GLU A 1 188 ? 1.164 66.276 -52.149 1.00 46.81 188 GLU A CA 1
ATOM 1559 C C . GLU A 1 188 ? 0.685 66.498 -50.691 1.00 46.81 188 GLU A C 1
ATOM 1561 O O . GLU A 1 188 ? -0.394 66.052 -50.306 1.00 46.81 188 GLU A O 1
ATOM 1566 N N . PRO A 1 189 ? 1.399 67.334 -49.902 1.00 54.09 189 PRO A N 1
ATOM 1567 C CA . PRO A 1 189 ? 0.872 67.913 -48.670 1.00 54.09 189 PRO A CA 1
ATOM 1568 C C . PRO A 1 189 ? 0.098 69.210 -48.970 1.00 54.09 189 PRO A C 1
ATOM 1570 O O . PRO A 1 189 ? 0.687 70.180 -49.453 1.00 54.09 189 PRO A O 1
ATOM 1573 N N . ARG A 1 190 ? -1.202 69.283 -48.640 1.00 47.22 190 ARG A N 1
ATOM 1574 C CA . ARG A 1 190 ? -1.937 70.563 -48.573 1.00 47.22 190 ARG A CA 1
ATOM 1575 C C . ARG A 1 190 ? -2.947 70.637 -47.426 1.00 47.22 190 ARG A C 1
ATOM 1577 O O . ARG A 1 190 ? -3.729 69.720 -47.217 1.00 47.22 190 ARG A O 1
ATOM 1584 N N . HIS A 1 191 ? -2.939 71.832 -46.826 1.00 48.75 191 HIS A N 1
ATOM 1585 C CA . HIS A 1 191 ? -3.841 72.440 -45.836 1.00 48.75 191 HIS A CA 1
ATOM 1586 C C . HIS A 1 191 ? -3.741 71.901 -44.396 1.00 48.75 191 HIS A C 1
ATOM 1588 O O . HIS A 1 191 ? -3.834 70.707 -44.170 1.00 48.75 191 HIS A O 1
ATOM 1594 N N . GLY A 1 192 ? -3.501 72.705 -43.354 1.00 41.19 192 GLY A N 1
ATOM 1595 C CA . GLY A 1 192 ? -3.715 74.147 -43.174 1.00 41.19 192 GLY A CA 1
ATOM 1596 C C . GLY A 1 192 ? -5.038 74.416 -42.444 1.00 41.19 192 GLY A C 1
ATOM 1597 O O . GLY A 1 192 ? -6.040 73.831 -42.840 1.00 41.19 192 GLY A O 1
ATOM 1598 N N . PHE A 1 193 ? -4.995 75.361 -41.487 1.00 43.31 193 PHE A N 1
ATOM 1599 C CA . PHE A 1 193 ? -6.073 76.019 -40.707 1.00 43.31 193 PHE A CA 1
ATOM 1600 C C . PHE A 1 193 ? -6.330 75.468 -39.286 1.00 43.31 193 PHE A C 1
ATOM 1602 O O . PHE A 1 193 ? -6.722 74.320 -39.125 1.00 43.31 193 PHE A O 1
ATOM 1609 N N . GLU A 1 194 ? -5.829 76.173 -38.252 1.00 46.09 194 GLU A N 1
ATOM 1610 C CA . GLU A 1 194 ? -6.478 77.231 -37.413 1.00 46.09 194 GLU A CA 1
ATOM 1611 C C . GLU A 1 194 ? -7.353 76.601 -36.303 1.00 46.09 194 GLU A C 1
ATOM 1613 O O . GLU A 1 194 ? -8.142 75.703 -36.573 1.00 46.09 194 GLU A O 1
ATOM 1618 N N . GLN A 1 195 ? -7.209 76.938 -35.016 1.00 48.38 195 GLN A N 1
ATOM 1619 C CA . GLN A 1 195 ? -7.190 78.270 -34.388 1.00 48.38 195 GLN A CA 1
ATOM 1620 C C . GLN A 1 195 ? -6.184 78.394 -33.234 1.00 48.38 195 GLN A C 1
ATOM 1622 O O . GLN A 1 195 ? -5.851 77.353 -32.624 1.00 48.38 195 GLN A O 1
#

Mean predicted aligned error: 16.12 Å

Nearest PDB structures (foldseek):
  1xma-assembly1_B-2  TM=8.175E-01  e=2.266E-05  Acetivibrio thermocellus
  3f8b-assembly1_A-2  TM=7.876E-01  e=2.165E-04  Lactococcus cremoris subsp. cremoris MG1363
  4zzd-assembly1_A-2  TM=7.769E-01  e=2.301E-04  Lactococcus cremoris subsp. cremoris MG1363
  6fuu-assembly1_A  TM=7.784E-01  e=3.318E-04  Lactococcus cremoris
  6i8n-assembly1_A  TM=6.735E-01  e=1.596E-04  Lactococcus cremoris subsp. cremoris MG1363

pLDDT: mean 72.23, std 19.77, range [34.16, 98.38]